Protein AF-A0A1H8YND4-F1 (afdb_monomer_lite)

Organism: NCBI:txid394193

Secondary structure (DSSP, 8-state):
-EEEETTEEE--SPP-S--TT-EEEEEEEE-HHHHHHHH-SPP---SSSPPTT-EEEEETTEEEEEEE---SS--S--TTPEEEEEEES-GGGHHHHHHHHHS-STTHHHHHTTT-TT--HHHHHHHHHHHHHHHHHHHHHHHTTS-TTSTTHHHHTTHHHHHHHHHHHHHHHHHHHHHHHS-HHHHHHHHTPPPPPTT-SSSHHHHHHHHHHHT--PPP-SS-TTS--S-HHHHHHHHHHHHHHTHHHHHHH-TTS-HHHHHHHHHHHHHHHHS----HHHHHTT--

pLDDT: mean 78.81, std 18.06, range [32.56, 97.62]

Sequence (288 aa):
MARIHADLTIDFDPCTVPAYGLTVHGHIHVPSSRLRALFGEPTRSLSGHAEAGMWVLDTPAGRVPLAPRRLRTPLGCATGVSCWLILAASDDVLPWIFKAVTGSTATFVNAARRHFSESTLETFTAAYVSYLFLRADAEQDWCLQQDWNDPRYKTWRRRPEQLHHAAREVLAVLHHYQWSQATETQRQAWTTMGRPVQGGSQSDLDHWLENSRWLYSPTKTTQYPHGGDPDLAGMLRGLADTSREHQPMLREINPHLDFDLRDEHEQTLQALAGTPIPGPDALATFSR

Radius of gyration: 20.42 Å; chains: 1; bounding box: 57×50×52 Å

Foldseek 3Di:
DDDLDLFWDFDLDDDPDDPPQWFFQFKDWAALVLCCVRHNFARADDPPDDDGGWGWIQGPVGIWIWAWPPDPDDPDHDPRITMITIIDNANLCQLVVCCSRVVFSLCSLVGRQPTDPDWALLRVLVSLLSVLQSVLVSLCVVLVVDDPPPPLNLLSNCSSVVSNVLSLLSLLLSLLQCQLVDDPVRLVCLQPDDQQDPPNAPDPSRNVSNNSSNPDDADADPVRNSGGDNLSLVSLLVVLVVLVVCVVVCCVPPVSYDVVVSVSSSSNSNSSSVDPIDHPVNVVVVPD

Structure (mmCIF, N/CA/C/O backbone):
data_AF-A0A1H8YND4-F1
#
_entry.id   AF-A0A1H8YND4-F1
#
loop_
_atom_site.group_PDB
_atom_site.id
_atom_site.type_symbol
_atom_site.label_atom_id
_atom_site.label_alt_id
_atom_site.label_comp_id
_atom_site.label_asym_id
_atom_site.label_entity_id
_atom_site.label_seq_id
_atom_site.pdbx_PDB_ins_code
_atom_site.Cartn_x
_atom_site.Cartn_y
_atom_site.Cartn_z
_atom_site.occupancy
_atom_site.B_iso_or_equiv
_atom_site.auth_seq_id
_atom_site.auth_comp_id
_atom_site.auth_asym_id
_atom_site.auth_atom_id
_atom_site.pdbx_PDB_model_num
ATOM 1 N N . MET A 1 1 ? 23.540 0.629 -9.326 1.00 48.00 1 MET A N 1
ATOM 2 C CA . MET A 1 1 ? 22.116 0.237 -9.227 1.00 48.00 1 MET A CA 1
ATOM 3 C C . MET A 1 1 ? 21.382 0.516 -10.539 1.00 48.00 1 MET A C 1
ATOM 5 O O . MET A 1 1 ? 21.613 1.576 -11.112 1.00 48.00 1 MET A O 1
ATOM 9 N N . ALA A 1 2 ? 20.515 -0.384 -11.019 1.00 41.09 2 ALA A N 1
ATOM 10 C CA . ALA A 1 2 ? 19.557 -0.081 -12.099 1.00 41.09 2 ALA A CA 1
ATOM 11 C C . ALA A 1 2 ? 18.145 0.078 -11.535 1.00 41.09 2 ALA A C 1
ATOM 13 O O . ALA A 1 2 ? 17.704 -0.721 -10.713 1.00 41.09 2 ALA A O 1
ATOM 14 N N . ARG A 1 3 ? 17.433 1.106 -11.996 1.00 51.09 3 ARG A N 1
ATOM 15 C CA . ARG A 1 3 ? 16.027 1.354 -11.669 1.00 51.09 3 ARG A CA 1
ATOM 16 C C . ARG A 1 3 ? 15.148 0.544 -12.624 1.00 51.09 3 ARG A C 1
ATOM 18 O O . ARG A 1 3 ? 15.305 0.659 -13.836 1.00 51.09 3 ARG A O 1
ATOM 25 N N . ILE A 1 4 ? 14.275 -0.297 -12.080 1.00 53.56 4 ILE A N 1
ATOM 26 C CA . ILE A 1 4 ? 13.475 -1.281 -12.841 1.00 53.56 4 ILE A CA 1
ATOM 27 C C . ILE A 1 4 ? 12.034 -0.808 -12.996 1.00 53.56 4 ILE A C 1
ATOM 29 O O . ILE A 1 4 ? 11.411 -1.035 -14.028 1.00 53.56 4 ILE A O 1
ATOM 33 N N . HIS A 1 5 ? 11.549 -0.073 -12.000 1.00 57.91 5 HIS A N 1
ATOM 34 C CA . HIS A 1 5 ? 10.319 0.704 -12.041 1.00 57.91 5 HIS A CA 1
ATOM 35 C C . HIS A 1 5 ? 10.577 2.098 -11.468 1.00 57.91 5 HIS A C 1
ATOM 37 O O . HIS A 1 5 ? 11.636 2.341 -10.891 1.00 57.91 5 HIS A O 1
ATOM 43 N N . ALA A 1 6 ? 9.606 3.011 -11.577 1.00 52.62 6 ALA A N 1
ATOM 44 C CA . ALA A 1 6 ? 9.659 4.302 -10.886 1.00 52.62 6 ALA A CA 1
ATOM 45 C C . ALA A 1 6 ? 9.983 4.144 -9.386 1.00 52.62 6 ALA A C 1
ATOM 47 O O . ALA A 1 6 ? 10.520 5.049 -8.770 1.00 52.62 6 ALA A O 1
ATOM 48 N N . ASP A 1 7 ? 9.760 2.979 -8.802 1.00 57.53 7 ASP A N 1
ATOM 49 C CA . ASP A 1 7 ? 9.727 2.778 -7.367 1.00 57.53 7 ASP A CA 1
ATOM 50 C C . ASP A 1 7 ? 10.632 1.616 -6.888 1.00 57.53 7 ASP A C 1
ATOM 52 O O . ASP A 1 7 ? 10.696 1.327 -5.698 1.00 57.53 7 ASP A O 1
ATOM 56 N N . LEU A 1 8 ? 11.407 0.988 -7.788 1.00 54.31 8 LEU A N 1
ATOM 57 C CA . LEU A 1 8 ? 12.298 -0.137 -7.464 1.00 54.31 8 LEU A CA 1
ATOM 58 C C . LEU A 1 8 ? 13.688 0.015 -8.078 1.00 54.31 8 LEU A C 1
ATOM 60 O O . LEU A 1 8 ? 13.828 0.225 -9.290 1.00 54.31 8 LEU A O 1
ATOM 64 N N . THR A 1 9 ? 14.719 -0.185 -7.259 1.00 51.62 9 THR A N 1
ATOM 65 C CA . THR A 1 9 ? 16.113 -0.274 -7.698 1.00 51.62 9 THR A CA 1
ATOM 66 C C . THR A 1 9 ? 16.686 -1.651 -7.377 1.00 51.62 9 THR A C 1
ATOM 68 O O . THR A 1 9 ? 16.379 -2.276 -6.366 1.00 51.62 9 THR A O 1
ATOM 71 N N . ILE A 1 10 ? 17.533 -2.153 -8.271 1.00 49.38 10 ILE A N 1
ATOM 72 C CA . ILE A 1 10 ? 18.393 -3.297 -7.986 1.00 49.38 10 ILE A CA 1
ATOM 73 C C . ILE A 1 10 ? 19.801 -2.792 -7.802 1.00 49.38 10 ILE A C 1
ATOM 75 O O . ILE A 1 10 ? 20.370 -2.156 -8.700 1.00 49.38 10 ILE A O 1
ATOM 79 N N . ASP A 1 11 ? 20.363 -3.097 -6.639 1.00 44.47 11 ASP A N 1
ATOM 80 C CA . ASP A 1 11 ? 21.797 -3.049 -6.468 1.00 44.47 11 ASP A CA 1
ATOM 81 C C . ASP A 1 11 ? 22.446 -4.268 -7.113 1.00 44.47 11 ASP A C 1
ATOM 83 O O . ASP A 1 11 ? 22.033 -5.409 -6.910 1.00 44.47 11 ASP A O 1
ATOM 87 N N . PHE A 1 12 ? 23.453 -3.999 -7.937 1.00 40.12 12 PHE A N 1
ATOM 88 C CA . PHE A 1 12 ? 24.280 -5.048 -8.526 1.00 40.12 12 PHE A CA 1
ATOM 89 C C . PHE A 1 12 ? 25.518 -5.310 -7.674 1.00 40.12 12 PHE A C 1
ATOM 91 O O . PHE A 1 12 ? 26.170 -6.336 -7.878 1.00 40.12 12 PHE A O 1
ATOM 98 N N . ASP A 1 13 ? 25.827 -4.417 -6.726 1.00 33.19 13 ASP A N 1
ATOM 99 C CA . ASP A 1 13 ? 26.940 -4.607 -5.816 1.00 33.19 13 ASP A CA 1
ATOM 100 C C . ASP A 1 13 ? 26.527 -5.507 -4.637 1.00 33.19 13 ASP A C 1
ATOM 102 O O . ASP A 1 13 ? 25.489 -5.302 -3.999 1.00 33.19 13 ASP A O 1
ATOM 106 N N . PRO A 1 14 ? 27.317 -6.553 -4.340 1.00 33.28 14 PRO A N 1
ATOM 107 C CA . PRO A 1 14 ? 27.029 -7.467 -3.250 1.00 33.28 14 PRO A CA 1
ATOM 108 C C . PRO A 1 14 ? 27.039 -6.742 -1.902 1.00 33.28 14 PRO A C 1
ATOM 110 O O . PRO A 1 14 ? 28.039 -6.150 -1.497 1.00 33.28 14 PRO A O 1
ATOM 113 N N . CYS A 1 15 ? 25.940 -6.855 -1.159 1.00 38.22 15 CYS A N 1
ATOM 114 C CA . CYS A 1 15 ? 25.897 -6.385 0.216 1.00 38.22 15 CYS A CA 1
ATOM 115 C C . CYS A 1 15 ? 26.806 -7.228 1.117 1.00 38.22 15 CYS A C 1
ATOM 117 O O . CYS A 1 15 ? 26.743 -8.456 1.122 1.00 38.22 15 CYS A O 1
ATOM 119 N N . THR A 1 16 ? 27.601 -6.543 1.932 1.00 32.91 16 THR A N 1
ATOM 120 C CA . THR A 1 16 ? 28.483 -7.112 2.954 1.00 32.91 16 THR A CA 1
ATOM 121 C C . THR A 1 16 ? 27.780 -7.424 4.279 1.00 32.91 16 THR A C 1
ATOM 123 O O . THR A 1 16 ? 28.431 -7.924 5.195 1.00 32.91 16 THR A O 1
ATOM 126 N N . VAL A 1 17 ? 26.475 -7.153 4.414 1.00 36.69 17 VAL A N 1
ATOM 127 C CA . VAL A 1 17 ? 25.725 -7.430 5.648 1.00 36.69 17 VAL A CA 1
ATOM 128 C C . VAL A 1 17 ? 25.193 -8.867 5.602 1.00 36.69 17 VAL A C 1
ATOM 130 O O . VAL A 1 17 ? 24.361 -9.186 4.749 1.00 36.69 17 VAL A O 1
ATOM 133 N N . PRO A 1 18 ? 25.670 -9.762 6.482 1.00 39.69 18 PRO A N 1
ATOM 134 C CA . PRO A 1 18 ? 25.241 -11.152 6.486 1.00 39.69 18 PRO A CA 1
ATOM 135 C C . PRO A 1 18 ? 23.763 -11.294 6.884 1.00 39.69 18 PRO A C 1
ATOM 137 O O . PRO A 1 18 ? 23.257 -10.558 7.725 1.00 39.69 18 PRO A O 1
ATOM 140 N N . ALA A 1 19 ? 23.103 -12.299 6.300 1.00 48.75 19 ALA A N 1
ATOM 141 C CA . ALA A 1 19 ? 21.689 -12.666 6.447 1.00 48.75 19 ALA A CA 1
ATOM 142 C C . ALA A 1 19 ? 21.295 -13.224 7.839 1.00 48.75 19 ALA A C 1
ATOM 144 O O . ALA A 1 19 ? 20.525 -14.179 7.937 1.00 48.75 19 ALA A O 1
ATOM 145 N N . TYR A 1 20 ? 21.833 -12.673 8.926 1.00 40.06 20 TYR A N 1
ATOM 146 C CA . TYR A 1 20 ? 21.402 -13.022 10.280 1.00 40.06 20 TYR A CA 1
ATOM 147 C C . TYR A 1 20 ? 20.143 -12.218 10.633 1.00 40.06 20 TYR A C 1
ATOM 149 O O . TYR A 1 20 ? 20.157 -10.994 10.572 1.00 40.06 20 TYR A O 1
ATOM 157 N N . GLY A 1 21 ? 19.056 -12.909 10.995 1.00 51.78 21 GLY A N 1
ATOM 158 C CA . GLY A 1 21 ? 17.798 -12.285 11.434 1.00 51.78 21 GLY A CA 1
ATOM 159 C C . GLY A 1 21 ? 16.703 -12.136 10.371 1.00 51.78 21 GLY A C 1
ATOM 160 O O . GLY A 1 21 ? 15.648 -11.604 10.691 1.00 51.78 21 GLY A O 1
ATOM 161 N N . LEU A 1 22 ? 16.908 -12.618 9.138 1.00 63.00 22 LEU A N 1
ATOM 162 C CA . LEU A 1 22 ? 15.855 -12.619 8.114 1.00 63.00 22 LEU A CA 1
ATOM 163 C C . LEU A 1 22 ? 14.895 -13.796 8.310 1.00 63.00 22 LEU A C 1
ATOM 165 O O . LEU A 1 22 ? 15.331 -14.944 8.443 1.00 63.00 22 LEU A O 1
ATOM 169 N N . THR A 1 23 ? 13.594 -13.529 8.263 1.00 71.31 23 THR A N 1
ATOM 170 C CA . THR A 1 23 ? 12.542 -14.552 8.278 1.00 71.31 23 THR A CA 1
ATOM 171 C C . THR A 1 23 ? 11.895 -14.660 6.899 1.00 71.31 23 THR A C 1
ATOM 173 O O . THR A 1 23 ? 12.016 -13.779 6.046 1.00 71.31 23 THR A O 1
ATOM 176 N N . VAL A 1 24 ? 11.250 -15.797 6.629 1.00 74.06 24 VAL A N 1
ATOM 177 C CA . VAL A 1 24 ? 10.409 -15.926 5.434 1.00 74.06 24 VAL A CA 1
ATOM 178 C C . VAL A 1 24 ? 9.132 -15.145 5.712 1.00 74.06 24 VAL A C 1
ATOM 180 O O . VAL A 1 24 ? 8.435 -15.493 6.655 1.00 74.06 24 VAL A O 1
ATOM 183 N N . HIS A 1 25 ? 8.807 -14.158 4.882 1.00 75.94 25 HIS A N 1
ATOM 184 C CA . HIS A 1 25 ? 7.591 -13.343 5.020 1.00 75.94 25 HIS A CA 1
ATOM 185 C C . HIS A 1 25 ? 6.522 -13.702 3.979 1.00 75.94 25 HIS A C 1
ATOM 187 O O . HIS A 1 25 ? 5.322 -13.540 4.187 1.00 75.94 25 HIS A O 1
ATOM 193 N N . GLY A 1 26 ? 6.935 -14.271 2.846 1.00 78.50 26 GLY A N 1
ATOM 194 C CA . GLY A 1 26 ? 6.011 -14.662 1.792 1.00 78.50 26 GLY A CA 1
ATOM 195 C C . GLY A 1 26 ? 6.664 -15.512 0.721 1.00 78.50 26 GLY A C 1
ATOM 196 O O . GLY A 1 26 ? 7.823 -15.921 0.825 1.00 78.50 26 GLY A O 1
ATOM 197 N N . HIS A 1 27 ? 5.897 -15.799 -0.324 1.00 83.12 27 HIS A N 1
ATOM 198 C CA . HIS A 1 27 ? 6.406 -16.514 -1.481 1.00 83.12 27 HIS A CA 1
ATOM 199 C C . HIS A 1 27 ? 5.723 -16.062 -2.764 1.00 83.12 27 HIS A C 1
ATOM 201 O O . HIS A 1 27 ? 4.580 -15.628 -2.752 1.00 83.12 27 HIS A O 1
ATOM 207 N N . ILE A 1 28 ? 6.406 -16.222 -3.888 1.00 82.44 28 ILE A N 1
ATOM 208 C CA . ILE A 1 28 ? 5.865 -15.965 -5.223 1.00 82.44 28 ILE A CA 1
ATOM 209 C C . ILE A 1 28 ? 6.071 -17.198 -6.093 1.00 82.44 28 ILE A C 1
ATOM 211 O O . ILE A 1 28 ? 7.096 -17.880 -6.021 1.00 82.44 28 ILE A O 1
ATOM 215 N N . HIS A 1 29 ? 5.079 -17.489 -6.924 1.00 83.44 29 HIS A N 1
ATOM 216 C CA . HIS A 1 29 ? 5.150 -18.553 -7.914 1.00 83.44 29 HIS A CA 1
ATOM 217 C C . HIS A 1 29 ? 5.403 -17.928 -9.277 1.00 83.44 29 HIS A C 1
ATOM 219 O O . HIS A 1 29 ? 4.506 -17.340 -9.877 1.00 83.44 29 HIS A O 1
ATOM 225 N N . VAL A 1 30 ? 6.643 -18.025 -9.752 1.00 79.50 30 VAL A N 1
ATOM 226 C CA . VAL A 1 30 ? 7.047 -17.406 -11.014 1.00 79.50 30 VAL A CA 1
ATOM 227 C C . VAL A 1 30 ? 8.207 -18.175 -11.667 1.00 79.50 30 VAL A C 1
ATOM 229 O O . VAL A 1 30 ? 9.104 -18.661 -10.967 1.00 79.50 30 VAL A O 1
ATOM 232 N N . PRO A 1 31 ? 8.225 -18.328 -13.005 1.00 80.88 31 PRO A N 1
ATOM 233 C CA . PRO A 1 31 ? 9.372 -18.903 -13.700 1.00 80.88 31 PRO A CA 1
ATOM 234 C C . PRO A 1 31 ? 10.638 -18.070 -13.481 1.00 80.88 31 PRO A C 1
ATOM 236 O O . PRO A 1 31 ? 10.599 -16.840 -13.541 1.00 80.88 31 PRO A O 1
ATOM 239 N N . SER A 1 32 ? 11.785 -18.732 -13.319 1.00 77.75 32 SER A N 1
ATOM 240 C CA . SER A 1 32 ? 13.085 -18.059 -13.173 1.00 77.75 32 SER A CA 1
ATOM 241 C C . SER A 1 32 ? 13.394 -17.118 -14.342 1.00 77.75 32 SER A C 1
ATOM 243 O O . SER A 1 32 ? 14.038 -16.094 -14.152 1.00 77.75 32 SER A O 1
ATOM 245 N N . SER A 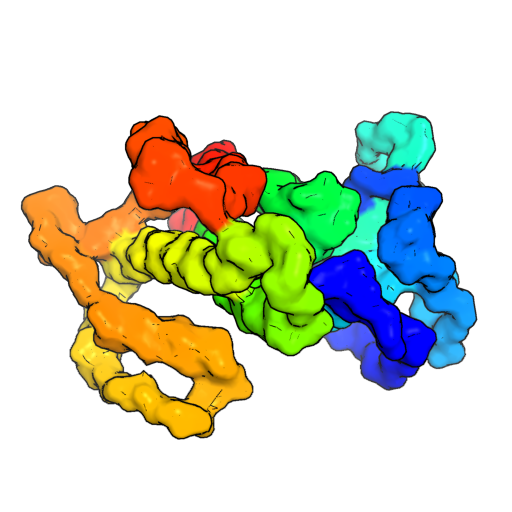1 33 ? 12.927 -17.446 -15.553 1.00 80.94 33 SER A N 1
ATOM 246 C CA . SER A 1 33 ? 13.091 -16.611 -16.749 1.00 80.94 33 SER A CA 1
ATOM 247 C C . SER A 1 33 ? 12.387 -15.259 -16.629 1.00 80.94 33 SER A C 1
ATOM 249 O O . SER A 1 33 ? 12.938 -14.258 -17.073 1.00 80.94 33 SER A O 1
ATOM 251 N N . ARG A 1 34 ? 11.210 -15.204 -15.991 1.00 83.00 34 ARG A N 1
ATOM 252 C CA . ARG A 1 34 ? 10.492 -13.945 -15.749 1.00 83.00 34 ARG A CA 1
ATOM 253 C C . ARG A 1 34 ? 11.212 -13.090 -14.713 1.00 83.00 34 ARG A C 1
ATOM 255 O O . ARG A 1 34 ? 11.354 -11.896 -14.935 1.00 83.00 34 ARG A O 1
ATOM 262 N N . LEU A 1 35 ? 11.731 -13.692 -13.641 1.00 79.75 35 LEU A N 1
ATOM 263 C CA . LEU A 1 35 ? 12.561 -12.956 -12.683 1.00 79.75 35 LEU A CA 1
ATOM 264 C C . LEU A 1 35 ? 13.838 -12.422 -13.332 1.00 79.75 35 LEU A C 1
ATOM 266 O O . LEU A 1 35 ? 14.170 -11.269 -13.117 1.00 79.75 35 LEU A O 1
ATOM 270 N N . ARG A 1 36 ? 14.500 -13.195 -14.202 1.00 81.25 36 ARG A N 1
ATOM 271 C CA . ARG A 1 36 ? 15.656 -12.694 -14.967 1.00 81.25 36 ARG A CA 1
ATOM 272 C C . ARG A 1 36 ? 15.299 -11.563 -15.926 1.00 81.25 36 ARG A C 1
ATOM 274 O O . ARG A 1 36 ? 16.081 -10.636 -16.077 1.00 81.25 36 ARG A O 1
ATOM 281 N N . ALA A 1 37 ? 14.137 -11.634 -16.573 1.00 81.25 37 ALA A N 1
ATOM 282 C CA . ALA A 1 37 ? 13.673 -10.572 -17.460 1.00 81.25 37 ALA A CA 1
ATOM 283 C C . ALA A 1 37 ? 13.384 -9.268 -16.700 1.00 81.25 37 ALA A C 1
ATOM 285 O O . ALA A 1 37 ? 13.643 -8.194 -17.228 1.00 81.25 37 ALA A O 1
ATOM 286 N N . LEU A 1 38 ? 12.868 -9.368 -15.471 1.00 80.25 38 LEU A N 1
ATOM 287 C CA . LEU A 1 38 ? 12.570 -8.213 -14.624 1.00 80.25 38 LEU A CA 1
ATOM 288 C C . LEU A 1 38 ? 13.822 -7.662 -13.938 1.00 80.25 38 LEU A C 1
ATOM 290 O O . LEU A 1 38 ? 14.036 -6.460 -13.935 1.00 80.25 38 LEU A O 1
ATOM 294 N N . PHE A 1 39 ? 14.637 -8.542 -13.358 1.00 78.81 39 PHE A N 1
ATOM 295 C CA . PHE A 1 39 ? 15.682 -8.206 -12.389 1.00 78.81 39 PHE A CA 1
ATOM 296 C C . PHE A 1 39 ? 17.109 -8.404 -12.907 1.00 78.81 39 PHE A C 1
ATOM 298 O O . PHE A 1 39 ? 18.073 -8.115 -12.203 1.00 78.81 39 PHE A O 1
ATOM 305 N N . GLY A 1 40 ? 17.269 -8.902 -14.132 1.00 76.50 40 GLY A N 1
ATOM 306 C CA . GLY A 1 40 ? 18.565 -9.318 -14.655 1.00 76.50 40 GLY A CA 1
ATOM 307 C C . GLY A 1 40 ? 19.058 -10.636 -14.049 1.00 76.50 40 GLY A C 1
ATOM 308 O O . GLY A 1 40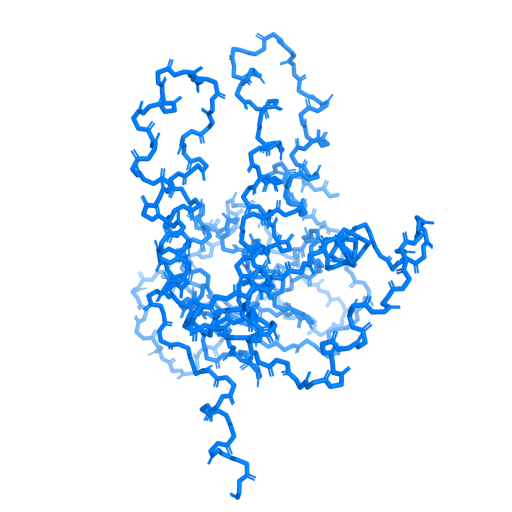 ? 18.337 -11.370 -13.364 1.00 76.50 40 GLY A O 1
ATOM 309 N N . GLU A 1 41 ? 20.311 -10.976 -14.343 1.00 73.31 41 GLU A N 1
ATOM 310 C CA . GLU A 1 41 ? 20.928 -12.200 -13.828 1.00 73.31 41 GLU A CA 1
ATOM 311 C C . GLU A 1 41 ? 21.086 -12.138 -12.295 1.00 73.31 41 GLU A C 1
ATOM 313 O O . GLU A 1 41 ? 21.501 -11.105 -11.769 1.00 73.31 41 GLU A O 1
ATOM 318 N N . PRO A 1 42 ? 20.783 -13.231 -11.565 1.00 68.50 42 PRO A N 1
ATOM 319 C CA . PRO A 1 42 ? 20.979 -13.277 -10.120 1.00 68.50 42 PRO A CA 1
ATOM 320 C C . PRO A 1 42 ? 22.466 -13.174 -9.774 1.00 68.50 42 PRO A C 1
ATOM 322 O O . PRO A 1 42 ? 23.331 -13.576 -10.563 1.00 68.50 42 PRO A O 1
ATOM 325 N N . THR A 1 43 ? 22.772 -12.699 -8.566 1.00 61.22 43 THR A N 1
ATOM 326 C CA . THR A 1 43 ? 24.152 -12.510 -8.111 1.00 61.22 43 THR A CA 1
ATOM 327 C C . THR A 1 43 ? 24.917 -13.836 -8.186 1.00 61.22 43 THR A C 1
ATOM 329 O O . THR A 1 43 ? 24.570 -14.834 -7.542 1.00 61.22 43 THR A O 1
ATOM 332 N N . ARG A 1 44 ? 25.966 -13.873 -9.015 1.00 50.88 44 ARG A N 1
ATOM 333 C CA . ARG A 1 44 ? 26.833 -15.044 -9.172 1.00 50.88 44 ARG A CA 1
ATOM 334 C C . ARG A 1 44 ? 27.858 -15.037 -8.043 1.00 50.88 44 ARG A C 1
ATOM 336 O O . ARG A 1 44 ? 28.874 -14.373 -8.161 1.00 50.88 44 ARG A O 1
ATOM 343 N N . SER A 1 45 ? 27.597 -15.821 -6.996 1.00 40.06 45 SER A N 1
ATOM 344 C CA . SER A 1 45 ? 28.541 -16.133 -5.911 1.00 40.06 45 SER A CA 1
ATOM 345 C C . SER A 1 45 ? 28.928 -14.947 -5.013 1.00 40.06 45 SER A C 1
ATOM 347 O O . SER A 1 45 ? 29.768 -14.127 -5.367 1.00 40.06 45 SER A O 1
ATOM 349 N N . LEU A 1 46 ? 28.420 -14.942 -3.779 1.00 41.25 46 LEU A N 1
ATOM 350 C CA . LEU A 1 46 ? 29.048 -14.213 -2.676 1.00 41.25 46 LEU A CA 1
ATOM 351 C C . LEU A 1 46 ? 30.090 -15.119 -2.013 1.00 41.25 46 LEU A C 1
ATOM 353 O O . LEU A 1 46 ? 29.790 -16.239 -1.595 1.00 41.25 46 LEU A O 1
ATOM 357 N N . SER A 1 47 ? 31.312 -14.617 -1.864 1.00 38.41 47 SER A N 1
ATOM 358 C CA . SER A 1 47 ? 32.228 -15.112 -0.840 1.00 38.41 47 SER A CA 1
ATOM 359 C C . SER A 1 47 ? 31.557 -14.940 0.527 1.00 38.41 47 SER A C 1
ATOM 361 O O . SER A 1 47 ? 31.338 -13.815 0.962 1.00 38.41 47 SER A O 1
ATOM 363 N N . GLY A 1 48 ? 31.205 -16.054 1.173 1.00 41.84 48 GLY A N 1
ATOM 364 C CA . GLY A 1 48 ? 30.449 -16.061 2.429 1.00 41.84 48 GLY A CA 1
ATOM 365 C C . GLY A 1 48 ? 28.986 -16.467 2.236 1.00 41.84 48 GLY A C 1
ATOM 366 O O . GLY A 1 48 ? 28.093 -15.633 2.206 1.00 41.84 48 GLY A O 1
ATOM 367 N N . HIS A 1 49 ? 28.762 -17.777 2.122 1.00 41.19 49 HIS A N 1
ATOM 368 C CA . HIS A 1 49 ? 27.506 -18.505 2.388 1.00 41.19 49 HIS A CA 1
ATOM 369 C C . HIS A 1 49 ? 26.214 -18.114 1.644 1.00 41.19 49 HIS A C 1
ATOM 371 O O . HIS A 1 49 ? 25.207 -18.787 1.856 1.00 41.19 49 HIS A O 1
ATOM 377 N N . ALA A 1 50 ? 26.191 -17.125 0.748 1.00 43.28 50 ALA A N 1
ATOM 378 C CA . ALA A 1 50 ? 24.989 -16.891 -0.049 1.00 43.28 50 ALA A CA 1
ATOM 379 C C . ALA A 1 50 ? 24.855 -17.964 -1.136 1.00 43.28 50 ALA A C 1
ATOM 381 O O . ALA A 1 50 ? 25.763 -18.190 -1.941 1.00 43.28 50 ALA A O 1
ATOM 382 N N . GLU A 1 51 ? 23.713 -18.644 -1.150 1.00 47.56 51 GLU A N 1
ATOM 383 C CA . GLU A 1 51 ? 23.407 -19.644 -2.161 1.00 47.56 51 GLU A CA 1
ATOM 384 C C . GLU A 1 51 ? 23.397 -19.017 -3.566 1.00 47.56 51 GLU A C 1
ATOM 386 O O . GLU A 1 51 ? 22.795 -17.969 -3.798 1.00 47.56 51 GLU A O 1
ATOM 391 N N . ALA A 1 52 ? 24.059 -19.663 -4.528 1.00 53.50 52 ALA A N 1
ATOM 392 C CA . ALA A 1 52 ? 24.011 -19.238 -5.922 1.00 53.50 52 ALA A CA 1
ATOM 393 C C . ALA A 1 52 ? 22.555 -19.222 -6.436 1.00 53.50 52 ALA A C 1
ATOM 395 O O . ALA A 1 52 ? 21.819 -20.189 -6.237 1.00 53.50 52 ALA A O 1
ATOM 396 N N . GLY A 1 53 ? 22.160 -18.151 -7.136 1.00 62.72 53 GLY A N 1
ATOM 397 C CA . GLY A 1 53 ? 20.832 -18.038 -7.756 1.00 62.72 53 GLY A CA 1
ATOM 398 C C . GLY A 1 53 ? 19.774 -17.281 -6.946 1.00 62.72 53 GLY A C 1
ATOM 399 O O . GLY A 1 53 ? 18.589 -17.518 -7.167 1.00 62.72 53 GLY A O 1
ATOM 400 N N . MET A 1 54 ? 20.181 -16.392 -6.036 1.00 73.81 54 MET A N 1
ATOM 401 C CA . MET A 1 54 ? 19.291 -15.463 -5.324 1.00 73.81 54 MET A CA 1
ATOM 402 C C . MET A 1 54 ? 19.352 -14.053 -5.930 1.00 73.81 54 MET A C 1
ATOM 404 O O . MET A 1 54 ? 20.377 -13.664 -6.495 1.00 73.81 54 MET A O 1
ATOM 408 N N . TRP A 1 55 ? 18.274 -13.282 -5.774 1.00 78.38 55 TRP A N 1
ATOM 409 C CA . TRP A 1 55 ? 18.279 -11.830 -6.005 1.00 78.38 55 TRP A CA 1
ATOM 410 C C . TRP A 1 55 ? 18.226 -11.097 -4.673 1.00 78.38 55 TRP A C 1
ATOM 412 O O . TRP A 1 55 ? 17.573 -11.564 -3.744 1.00 78.38 55 TRP A O 1
ATOM 422 N N . VAL A 1 56 ? 18.878 -9.942 -4.596 1.00 81.25 56 VAL A N 1
ATOM 423 C CA . VAL A 1 56 ? 18.704 -8.989 -3.499 1.00 81.25 56 VAL A CA 1
ATOM 424 C C . VAL A 1 56 ? 18.102 -7.730 -4.103 1.00 81.25 56 VAL A C 1
ATOM 426 O O . VAL A 1 56 ? 18.662 -7.162 -5.036 1.00 81.25 56 VAL A O 1
ATOM 429 N N . LEU A 1 57 ? 16.924 -7.355 -3.620 1.00 79.94 57 LEU A N 1
ATOM 430 C CA . LEU A 1 57 ? 16.154 -6.216 -4.101 1.00 79.94 57 LEU A CA 1
ATOM 431 C C . LEU A 1 57 ? 16.175 -5.114 -3.047 1.00 79.94 57 LEU A C 1
ATOM 433 O O . LEU A 1 57 ? 15.957 -5.398 -1.868 1.00 79.94 57 LEU A O 1
ATOM 437 N N . ASP A 1 58 ? 16.397 -3.874 -3.472 1.00 79.69 58 ASP A N 1
ATOM 438 C CA . ASP A 1 58 ? 16.265 -2.705 -2.611 1.00 79.69 58 ASP A CA 1
ATOM 439 C C . ASP A 1 58 ? 14.919 -2.038 -2.879 1.00 79.69 58 ASP A C 1
ATOM 441 O O . ASP A 1 58 ? 14.634 -1.555 -3.976 1.00 79.69 58 ASP A O 1
ATOM 445 N N . THR A 1 59 ? 14.059 -2.060 -1.864 1.00 81.50 59 THR A N 1
ATOM 446 C CA . THR A 1 59 ? 12.761 -1.386 -1.890 1.00 81.50 59 THR A CA 1
ATOM 447 C C . THR A 1 59 ? 12.799 -0.193 -0.938 1.00 81.50 59 THR A C 1
ATOM 449 O O . THR A 1 59 ? 13.586 -0.207 0.014 1.00 81.50 59 THR A O 1
ATOM 452 N N . PRO A 1 60 ? 11.931 0.816 -1.112 1.00 83.44 60 PRO A N 1
ATOM 453 C CA . PRO A 1 60 ? 11.783 1.888 -0.127 1.00 83.44 60 PRO A CA 1
ATOM 454 C C . PRO A 1 60 ? 11.444 1.393 1.289 1.00 83.44 60 PRO A C 1
ATOM 456 O O . PRO A 1 60 ? 11.796 2.044 2.263 1.00 83.44 60 PRO A O 1
ATOM 459 N N . ALA A 1 61 ? 10.810 0.221 1.412 1.00 81.94 61 ALA A N 1
ATOM 460 C CA . ALA A 1 61 ? 10.504 -0.422 2.692 1.00 81.94 61 ALA A CA 1
ATOM 461 C C . ALA A 1 61 ? 11.664 -1.273 3.255 1.00 81.94 61 ALA A C 1
ATOM 463 O O . ALA A 1 61 ? 11.532 -1.890 4.310 1.00 81.94 61 ALA A O 1
ATOM 464 N N . GLY A 1 62 ? 12.797 -1.340 2.554 1.00 80.62 62 GLY A N 1
ATOM 465 C CA . GLY A 1 62 ? 13.978 -2.091 2.963 1.00 80.62 62 GLY A CA 1
ATOM 466 C C . GLY A 1 62 ? 14.422 -3.151 1.957 1.00 80.62 62 GLY A C 1
ATOM 467 O O . GLY A 1 62 ? 13.859 -3.330 0.872 1.00 80.62 62 GLY A O 1
ATOM 468 N N . ARG A 1 63 ? 15.491 -3.853 2.332 1.00 80.06 63 ARG A N 1
ATOM 469 C CA . ARG A 1 63 ? 16.188 -4.829 1.490 1.00 80.06 63 ARG A CA 1
ATOM 470 C C . ARG A 1 63 ? 15.568 -6.221 1.598 1.00 80.06 63 ARG A C 1
ATOM 472 O O . ARG A 1 63 ? 15.275 -6.693 2.695 1.00 80.06 63 ARG A O 1
ATOM 479 N N . VAL A 1 64 ? 15.442 -6.901 0.460 1.00 81.38 64 VAL A N 1
ATOM 480 C CA . VAL A 1 64 ? 14.739 -8.184 0.335 1.00 81.38 64 VAL A CA 1
ATOM 481 C C . VAL A 1 64 ? 15.543 -9.201 -0.468 1.00 81.38 64 VAL A C 1
ATOM 483 O O . VAL A 1 64 ? 15.709 -9.039 -1.680 1.00 81.38 64 VAL A O 1
ATOM 486 N N . PRO A 1 65 ? 15.992 -10.302 0.153 1.00 82.25 65 PRO A N 1
ATOM 487 C CA . PRO A 1 65 ? 16.449 -11.459 -0.605 1.00 82.25 65 PRO A CA 1
ATOM 488 C C . PRO A 1 65 ? 15.294 -12.313 -1.151 1.00 82.25 65 PRO A C 1
ATOM 490 O O . PRO A 1 65 ? 14.410 -12.754 -0.415 1.00 82.25 65 PRO A O 1
ATOM 493 N N . LEU A 1 66 ? 15.340 -12.611 -2.451 1.00 82.31 66 LEU A N 1
ATOM 494 C CA . LEU A 1 66 ? 14.502 -13.612 -3.109 1.00 82.31 66 LEU A CA 1
ATOM 495 C C . LEU A 1 66 ? 15.294 -14.903 -3.300 1.00 82.31 66 LEU A C 1
ATOM 497 O O . LEU A 1 66 ? 16.215 -14.967 -4.120 1.00 82.31 66 LEU A O 1
ATOM 501 N N . ALA A 1 67 ? 14.904 -15.941 -2.565 1.00 79.00 67 ALA A N 1
ATOM 502 C CA . ALA A 1 67 ? 15.589 -17.228 -2.560 1.00 79.00 67 ALA A CA 1
ATOM 503 C C . ALA A 1 67 ? 14.742 -18.321 -3.229 1.00 79.00 67 ALA A C 1
ATOM 505 O O . ALA A 1 67 ? 13.536 -18.400 -2.986 1.00 79.00 67 ALA A O 1
ATOM 506 N N . PRO A 1 68 ? 15.326 -19.207 -4.053 1.00 74.88 68 PRO A N 1
ATOM 507 C CA . PRO A 1 68 ? 14.579 -20.330 -4.601 1.00 74.88 68 PRO A CA 1
ATOM 508 C C . PRO A 1 68 ? 14.192 -21.287 -3.471 1.00 74.88 68 PRO A C 1
ATOM 510 O O . PRO A 1 68 ? 15.036 -21.732 -2.690 1.00 74.88 68 PRO A O 1
ATOM 513 N N . ARG A 1 69 ? 12.917 -21.675 -3.398 1.00 72.19 69 ARG A N 1
ATOM 514 C CA . ARG A 1 69 ? 12.487 -22.713 -2.461 1.00 72.19 69 ARG A CA 1
ATOM 515 C C . ARG A 1 69 ? 13.022 -24.061 -2.943 1.00 72.19 69 ARG A C 1
ATOM 517 O O . ARG A 1 69 ? 12.461 -24.669 -3.854 1.00 72.19 69 ARG A O 1
ATOM 524 N N . ARG A 1 70 ? 14.087 -24.567 -2.317 1.00 62.03 70 ARG A N 1
ATOM 525 C CA . ARG A 1 70 ? 14.580 -25.935 -2.547 1.00 62.03 70 ARG A CA 1
ATOM 526 C C . ARG A 1 70 ? 13.564 -26.935 -1.983 1.00 62.03 70 ARG A C 1
ATOM 528 O O . ARG A 1 70 ? 13.564 -27.235 -0.793 1.00 62.03 70 ARG A O 1
ATOM 535 N N . LEU A 1 71 ? 12.637 -27.416 -2.806 1.00 49.72 71 LEU A N 1
ATOM 536 C CA . LEU A 1 71 ? 11.626 -28.382 -2.373 1.00 49.72 71 LEU A CA 1
ATOM 537 C C . LEU A 1 71 ? 12.179 -29.816 -2.413 1.00 49.72 71 LEU A C 1
ATOM 539 O O . LEU A 1 71 ? 12.501 -30.326 -3.479 1.00 49.72 71 LEU A O 1
ATOM 543 N N . ARG A 1 72 ? 12.190 -30.502 -1.258 1.00 42.72 72 ARG A N 1
ATOM 544 C CA . ARG A 1 72 ? 12.105 -31.978 -1.187 1.00 42.72 72 ARG A CA 1
ATOM 545 C C . ARG A 1 72 ? 10.671 -32.492 -1.431 1.00 42.72 72 ARG A C 1
ATOM 547 O O . ARG A 1 72 ? 10.480 -33.694 -1.565 1.00 42.72 72 ARG A O 1
ATOM 554 N N . THR A 1 73 ? 9.675 -31.606 -1.522 1.00 35.69 73 THR A N 1
ATOM 555 C CA . THR A 1 73 ? 8.256 -31.969 -1.690 1.00 35.69 73 THR A CA 1
ATOM 556 C C . THR A 1 73 ? 7.530 -30.963 -2.589 1.00 35.69 73 THR A C 1
ATOM 558 O O . THR A 1 73 ? 7.508 -29.779 -2.266 1.00 35.69 73 THR A O 1
ATOM 561 N N . PRO A 1 74 ? 6.912 -31.375 -3.705 1.00 39.84 74 PRO A N 1
ATOM 562 C CA . PRO A 1 74 ? 6.252 -30.453 -4.620 1.00 39.84 74 PRO A CA 1
ATOM 563 C C . PRO A 1 74 ? 4.931 -29.958 -4.018 1.00 39.84 74 PRO A C 1
ATOM 565 O O . PRO A 1 74 ? 3.945 -30.687 -3.954 1.00 39.84 74 PRO A O 1
ATOM 568 N N . LEU A 1 75 ? 4.882 -28.693 -3.600 1.00 43.38 75 LEU A N 1
ATOM 569 C CA . LEU A 1 75 ? 3.611 -27.995 -3.417 1.00 43.38 75 LEU A CA 1
ATOM 570 C C . LEU A 1 75 ? 3.071 -27.641 -4.806 1.00 43.38 75 LEU A C 1
ATOM 572 O O . LEU A 1 75 ? 3.409 -26.589 -5.333 1.00 43.38 75 LEU A O 1
ATOM 576 N N . GLY A 1 76 ? 2.309 -28.561 -5.406 1.00 41.78 76 GLY A N 1
ATOM 577 C CA . GLY A 1 76 ? 1.314 -28.319 -6.464 1.00 41.78 76 GLY A CA 1
ATOM 578 C C . GLY A 1 76 ? 1.646 -27.293 -7.557 1.00 41.78 76 GLY A C 1
ATOM 579 O O . GLY A 1 76 ? 0.755 -26.551 -7.959 1.00 41.78 76 GLY A O 1
ATOM 580 N N . CYS A 1 77 ? 2.895 -27.201 -8.019 1.00 42.19 77 CYS A N 1
ATOM 581 C CA . CYS A 1 77 ? 3.290 -26.205 -9.013 1.00 42.19 77 CYS A CA 1
ATOM 582 C C . CYS A 1 77 ? 3.188 -26.792 -10.423 1.00 42.19 77 CYS A C 1
ATOM 584 O O . CYS A 1 77 ? 3.673 -27.898 -10.672 1.00 42.19 77 CYS A O 1
ATOM 586 N N . ALA A 1 78 ? 2.570 -26.049 -11.344 1.00 45.19 78 ALA A N 1
ATOM 587 C CA . ALA A 1 78 ? 2.566 -26.389 -12.761 1.00 45.19 78 ALA A CA 1
ATOM 588 C C . ALA A 1 78 ? 4.012 -26.481 -13.276 1.00 45.19 78 ALA A C 1
ATOM 590 O O . ALA A 1 78 ? 4.876 -25.685 -12.899 1.00 45.19 78 ALA A O 1
ATOM 591 N N . THR A 1 79 ? 4.281 -27.463 -14.133 1.00 48.81 79 THR A N 1
ATOM 592 C CA . THR A 1 79 ? 5.603 -27.704 -14.723 1.00 48.81 79 THR A CA 1
ATOM 593 C C . THR A 1 79 ? 6.145 -26.421 -15.367 1.00 48.81 79 THR A C 1
ATOM 595 O O . THR A 1 79 ? 5.591 -25.952 -16.356 1.00 48.81 79 THR A O 1
ATOM 598 N N . GLY A 1 80 ? 7.208 -25.843 -14.793 1.00 58.16 80 GLY A N 1
ATOM 599 C CA . GLY A 1 80 ? 7.869 -24.624 -15.290 1.00 58.16 80 GLY A CA 1
ATOM 600 C C . GLY A 1 80 ? 7.793 -23.396 -14.371 1.00 58.16 80 GLY A C 1
ATOM 601 O O . GLY A 1 80 ? 8.498 -22.418 -14.615 1.00 58.16 80 GLY A O 1
ATOM 602 N N . VAL A 1 81 ? 6.993 -23.437 -13.301 1.00 65.94 81 VAL A N 1
ATOM 603 C CA . VAL A 1 81 ? 6.915 -22.361 -12.300 1.00 65.94 81 VAL A CA 1
ATOM 604 C C . VAL A 1 81 ? 7.691 -22.765 -11.043 1.00 65.94 81 VAL A C 1
ATOM 606 O O . VAL A 1 81 ? 7.473 -23.840 -10.489 1.00 65.94 81 VAL A O 1
ATOM 609 N N . SER A 1 82 ? 8.603 -21.901 -10.588 1.00 72.44 82 SER A N 1
ATOM 610 C CA . SER A 1 82 ? 9.358 -22.099 -9.346 1.00 72.44 82 SER A CA 1
ATOM 611 C C . SER A 1 82 ? 8.719 -21.306 -8.209 1.00 72.44 82 SER A C 1
ATOM 613 O O . SER A 1 82 ? 8.191 -20.213 -8.415 1.00 72.44 82 SER A O 1
ATOM 615 N N . CYS A 1 83 ? 8.765 -21.857 -6.998 1.00 79.75 83 CYS A N 1
ATOM 616 C CA . CYS A 1 83 ? 8.410 -21.127 -5.786 1.00 79.75 83 CYS A CA 1
ATOM 617 C C . CYS A 1 83 ? 9.648 -20.378 -5.283 1.00 79.75 83 CYS A C 1
ATOM 619 O O . CYS A 1 83 ? 10.695 -20.994 -5.073 1.00 79.75 83 CYS A O 1
ATOM 621 N N . TRP A 1 84 ? 9.520 -19.073 -5.082 1.00 81.69 84 TRP A N 1
ATOM 622 C CA . TRP A 1 84 ? 10.565 -18.216 -4.531 1.00 81.69 84 TRP A CA 1
ATOM 623 C C . TRP A 1 84 ? 10.106 -17.668 -3.193 1.00 81.69 84 TRP A C 1
ATOM 625 O O . TRP A 1 84 ? 8.979 -17.194 -3.077 1.00 81.69 84 TRP A O 1
ATOM 635 N N . LEU A 1 85 ? 10.967 -17.767 -2.190 1.00 83.56 85 LEU A N 1
ATOM 636 C CA . LEU A 1 85 ? 10.749 -17.245 -0.853 1.00 83.56 85 LEU A CA 1
ATOM 637 C C . LEU A 1 85 ? 11.179 -15.782 -0.804 1.00 83.56 85 LEU A C 1
ATOM 639 O O . LEU A 1 85 ? 12.225 -15.427 -1.346 1.00 83.56 85 LEU A O 1
ATOM 643 N N . ILE A 1 86 ? 10.375 -14.970 -0.128 1.00 84.00 86 ILE A N 1
ATOM 644 C CA . ILE A 1 86 ? 10.676 -13.579 0.193 1.00 84.00 86 ILE A CA 1
ATOM 645 C C . ILE A 1 86 ? 11.242 -13.567 1.608 1.00 84.00 86 ILE A C 1
ATOM 647 O O . ILE A 1 86 ? 10.527 -13.907 2.555 1.00 84.00 86 ILE A O 1
ATOM 651 N N . LEU A 1 87 ? 12.521 -13.224 1.734 1.00 82.44 87 LEU A N 1
ATOM 652 C CA . LEU A 1 87 ? 13.208 -13.080 3.013 1.00 82.44 87 LEU A CA 1
ATOM 653 C C . LEU A 1 87 ? 13.331 -11.591 3.332 1.00 82.44 87 LEU A C 1
ATOM 655 O O . LEU A 1 87 ? 13.711 -10.816 2.460 1.00 82.44 87 LEU A O 1
ATOM 659 N N . ALA A 1 88 ? 13.005 -11.183 4.552 1.00 78.75 88 ALA A N 1
ATOM 660 C CA . ALA A 1 88 ? 13.075 -9.784 4.970 1.00 78.75 88 ALA A CA 1
ATOM 661 C C . ALA A 1 88 ? 13.138 -9.675 6.500 1.00 78.75 88 ALA A C 1
ATOM 663 O O . ALA A 1 88 ? 13.159 -10.692 7.193 1.00 78.75 88 ALA A O 1
ATOM 664 N N . ALA A 1 89 ? 13.242 -8.441 6.996 1.00 78.31 89 ALA A N 1
ATOM 665 C CA . ALA A 1 89 ? 13.121 -8.118 8.419 1.00 78.31 89 ALA A CA 1
ATOM 666 C C . ALA A 1 89 ? 11.732 -7.561 8.789 1.00 78.31 89 ALA A C 1
ATOM 668 O O . ALA A 1 89 ? 11.381 -7.537 9.964 1.00 78.31 89 ALA A O 1
ATOM 669 N N . SER A 1 90 ? 10.967 -7.091 7.797 1.00 79.75 90 SER A N 1
ATOM 670 C CA . SER A 1 90 ? 9.613 -6.550 7.946 1.00 79.75 90 SER A CA 1
ATOM 671 C C . SER A 1 90 ? 8.750 -6.986 6.765 1.00 79.75 90 SER A C 1
ATOM 673 O O . SER A 1 90 ? 9.245 -7.241 5.664 1.00 79.75 90 SER A O 1
ATOM 675 N N . ASP A 1 91 ? 7.445 -7.017 6.995 1.00 80.12 91 ASP A N 1
ATOM 676 C CA . ASP A 1 91 ? 6.408 -7.328 6.020 1.00 80.12 91 ASP A CA 1
ATOM 677 C C . ASP A 1 91 ? 6.038 -6.172 5.090 1.00 80.12 91 ASP A C 1
ATOM 679 O O . ASP A 1 91 ? 5.407 -6.395 4.052 1.00 80.12 91 ASP A O 1
ATOM 683 N N . ASP A 1 92 ? 6.478 -4.952 5.409 1.00 85.56 92 ASP A N 1
ATOM 684 C CA . ASP A 1 92 ? 6.248 -3.751 4.594 1.00 85.56 92 ASP A CA 1
ATOM 685 C C . ASP A 1 92 ? 6.773 -3.900 3.161 1.00 85.56 92 ASP A C 1
ATOM 687 O O . ASP A 1 92 ? 6.308 -3.231 2.241 1.00 85.56 92 ASP A O 1
ATOM 691 N N . VAL A 1 93 ? 7.721 -4.813 2.948 1.00 85.88 93 VAL A N 1
ATOM 692 C CA . VAL A 1 93 ? 8.303 -5.107 1.638 1.00 85.88 93 VAL A CA 1
ATOM 693 C C . VAL A 1 93 ? 7.403 -5.965 0.746 1.00 85.88 93 VAL A C 1
ATOM 695 O O . VAL A 1 93 ? 7.624 -6.042 -0.461 1.00 85.88 93 VAL A O 1
ATOM 698 N N . LEU A 1 94 ? 6.394 -6.651 1.294 1.00 88.25 94 LEU A N 1
ATOM 699 C CA . LEU A 1 94 ? 5.593 -7.605 0.525 1.00 88.25 94 LEU A CA 1
ATOM 700 C C . LEU A 1 94 ? 4.850 -6.934 -0.641 1.00 88.25 94 LEU A C 1
ATOM 702 O O . LEU A 1 94 ? 5.023 -7.400 -1.772 1.00 88.25 94 LEU A O 1
ATOM 706 N N . PRO A 1 95 ? 4.088 -5.836 -0.452 1.00 91.50 95 PRO A N 1
ATOM 707 C CA . PRO A 1 95 ? 3.398 -5.187 -1.567 1.00 91.50 95 PRO A CA 1
ATOM 708 C C . PRO A 1 95 ? 4.351 -4.788 -2.703 1.00 91.50 95 PRO A C 1
ATOM 710 O O . PRO A 1 95 ? 4.012 -4.966 -3.873 1.00 91.50 95 PRO A O 1
ATOM 713 N N . TRP A 1 96 ? 5.574 -4.357 -2.371 1.00 90.38 96 TRP A N 1
ATOM 714 C CA . TRP A 1 96 ? 6.624 -4.014 -3.332 1.00 90.38 96 TRP A CA 1
ATOM 715 C C . TRP A 1 96 ? 7.017 -5.189 -4.220 1.00 90.38 96 TRP A C 1
ATOM 717 O O . TRP A 1 96 ? 6.998 -5.081 -5.446 1.00 90.38 96 TRP A O 1
ATOM 727 N N . ILE A 1 97 ? 7.333 -6.335 -3.612 1.00 88.38 97 ILE A N 1
ATOM 728 C CA . ILE A 1 97 ? 7.749 -7.527 -4.357 1.00 88.38 97 ILE A CA 1
ATOM 729 C C . ILE A 1 97 ? 6.625 -8.035 -5.254 1.00 88.38 97 ILE A C 1
ATOM 731 O O . ILE A 1 97 ? 6.863 -8.385 -6.412 1.00 88.38 97 ILE A O 1
ATOM 735 N N . PHE A 1 98 ? 5.391 -8.063 -4.749 1.00 89.94 98 PHE A N 1
ATOM 736 C CA . PHE A 1 98 ? 4.257 -8.498 -5.557 1.00 89.94 98 PHE A CA 1
ATOM 737 C C . PHE A 1 98 ? 3.997 -7.538 -6.710 1.00 89.94 98 PHE A C 1
ATOM 739 O O . PHE A 1 98 ? 3.905 -8.006 -7.845 1.00 89.94 98 PHE A O 1
ATOM 746 N N . LYS A 1 99 ? 4.004 -6.221 -6.466 1.00 90.69 99 LYS A N 1
ATOM 747 C CA . LYS A 1 99 ? 3.886 -5.232 -7.539 1.00 90.69 99 LYS A CA 1
ATOM 748 C C . LYS A 1 99 ? 4.944 -5.450 -8.619 1.00 90.69 99 LYS A C 1
ATOM 750 O O . LYS A 1 99 ? 4.590 -5.527 -9.793 1.00 90.69 99 LYS A O 1
ATOM 755 N N . ALA A 1 100 ? 6.207 -5.614 -8.224 1.00 86.88 100 ALA A N 1
ATOM 756 C CA . ALA A 1 100 ? 7.331 -5.818 -9.136 1.00 86.88 100 ALA A CA 1
ATOM 757 C C . ALA A 1 100 ? 7.166 -7.064 -10.016 1.00 86.88 100 ALA A C 1
ATOM 759 O O . ALA A 1 100 ? 7.444 -7.054 -11.212 1.00 86.88 100 ALA A O 1
ATOM 760 N N . VAL A 1 101 ? 6.745 -8.174 -9.406 1.00 85.38 101 VAL A N 1
ATOM 761 C CA . VAL A 1 101 ? 6.770 -9.489 -10.051 1.00 85.38 101 VAL A CA 1
ATOM 762 C C . VAL A 1 101 ? 5.498 -9.752 -10.841 1.00 85.38 101 VAL A C 1
ATOM 764 O O . VAL A 1 101 ? 5.557 -10.263 -11.965 1.00 85.38 101 VAL A O 1
ATOM 767 N N . THR A 1 102 ? 4.340 -9.456 -10.254 1.00 85.69 102 THR A N 1
ATOM 768 C CA . THR A 1 102 ? 3.027 -9.788 -10.820 1.00 85.69 102 THR A CA 1
ATOM 769 C C . THR A 1 102 ? 2.418 -8.618 -11.587 1.00 85.69 102 THR A C 1
ATOM 771 O O . THR A 1 102 ? 1.550 -8.850 -12.426 1.00 85.69 102 THR A O 1
ATOM 774 N N . GLY A 1 103 ? 2.896 -7.392 -11.353 1.00 87.25 103 GLY A N 1
ATOM 775 C CA . GLY A 1 103 ? 2.292 -6.157 -11.850 1.00 87.25 103 GLY A CA 1
ATOM 776 C C . GLY A 1 103 ? 1.158 -5.634 -10.963 1.00 87.25 103 GLY A C 1
ATOM 777 O O . GLY A 1 103 ? 0.601 -4.582 -11.275 1.00 87.25 103 GLY A O 1
ATOM 778 N N . SER A 1 104 ? 0.823 -6.331 -9.869 1.00 90.06 104 SER A N 1
ATOM 779 C CA . SER A 1 104 ? -0.315 -6.007 -9.005 1.00 90.06 104 SER A CA 1
ATOM 780 C C . SER A 1 104 ? -0.032 -6.252 -7.521 1.00 90.06 104 SER A C 1
ATOM 782 O O . SER A 1 104 ? 0.572 -7.259 -7.146 1.00 90.06 104 SER A O 1
ATOM 784 N N . THR A 1 105 ? -0.552 -5.385 -6.652 1.00 91.81 105 THR A N 1
ATOM 785 C CA . THR A 1 105 ? -0.585 -5.631 -5.201 1.00 91.81 105 THR A CA 1
ATOM 786 C C . THR A 1 105 ? -1.714 -6.564 -4.751 1.00 91.81 105 THR A C 1
ATOM 788 O O . THR A 1 105 ? -1.644 -7.114 -3.658 1.00 91.81 105 THR A O 1
ATOM 791 N N . ALA A 1 106 ? -2.726 -6.853 -5.571 1.00 88.56 106 ALA A N 1
ATOM 792 C CA . ALA A 1 106 ? -3.924 -7.567 -5.109 1.00 88.56 106 ALA A CA 1
ATOM 793 C C . ALA A 1 106 ? -3.657 -8.982 -4.551 1.00 88.56 106 ALA A C 1
ATOM 795 O O . ALA A 1 106 ? -4.451 -9.528 -3.791 1.00 88.56 106 ALA A O 1
ATOM 796 N N . THR A 1 107 ? -2.530 -9.605 -4.900 1.00 83.81 107 THR A N 1
ATOM 797 C CA . THR A 1 107 ? -2.231 -10.989 -4.508 1.00 83.81 107 THR A CA 1
ATOM 798 C C . THR A 1 107 ? -1.314 -11.134 -3.292 1.00 83.81 107 THR A C 1
ATOM 800 O O . THR A 1 107 ? -1.149 -12.264 -2.827 1.00 83.81 107 THR A O 1
ATOM 803 N N . PHE A 1 108 ? -0.705 -10.052 -2.777 1.00 86.94 108 PHE A N 1
ATOM 804 C CA . PHE A 1 108 ? 0.355 -10.182 -1.758 1.00 86.94 108 PHE A CA 1
ATOM 805 C C . PHE A 1 108 ? -0.157 -10.827 -0.465 1.00 86.94 108 PHE A C 1
ATOM 807 O O . PHE A 1 108 ? 0.512 -11.681 0.118 1.00 86.94 108 PHE A O 1
ATOM 814 N N . VAL A 1 109 ? -1.388 -10.491 -0.077 1.00 84.00 109 VAL A N 1
ATOM 815 C CA . VAL A 1 109 ? -2.025 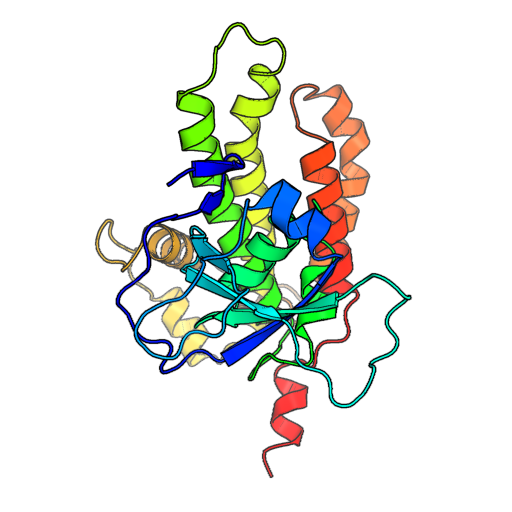-10.973 1.152 1.00 84.00 109 VAL A CA 1
ATOM 816 C C . VAL A 1 109 ? -2.152 -12.495 1.137 1.00 84.00 109 VAL A C 1
ATOM 818 O O . VAL A 1 109 ? -1.727 -13.169 2.070 1.00 84.00 109 VAL A O 1
ATOM 821 N N . ASN A 1 110 ? -2.666 -13.063 0.041 1.00 78.75 110 ASN A N 1
ATOM 822 C CA . ASN A 1 110 ? -2.929 -14.500 -0.081 1.00 78.75 110 ASN A CA 1
ATOM 823 C C . ASN A 1 110 ? -1.665 -15.360 0.013 1.00 78.75 110 ASN A C 1
ATOM 825 O O . ASN A 1 110 ? -1.701 -16.474 0.540 1.00 78.75 110 ASN A O 1
ATOM 829 N N . ALA A 1 111 ? -0.551 -14.846 -0.491 1.00 74.94 111 ALA A N 1
ATOM 830 C CA . ALA A 1 111 ? 0.702 -15.576 -0.566 1.00 74.94 111 ALA A CA 1
ATOM 831 C C . ALA A 1 111 ? 1.577 -15.427 0.697 1.00 74.94 111 ALA A C 1
ATOM 833 O O . ALA A 1 111 ? 2.438 -16.269 0.960 1.00 74.94 111 ALA A O 1
ATOM 834 N N . ALA A 1 112 ? 1.329 -14.414 1.527 1.00 71.31 112 ALA A N 1
ATOM 835 C CA . ALA A 1 112 ? 2.053 -14.192 2.780 1.00 71.31 112 ALA A CA 1
ATOM 836 C C . ALA A 1 112 ? 1.492 -14.979 3.988 1.00 71.31 112 ALA A C 1
ATOM 838 O O . ALA A 1 112 ? 2.218 -15.252 4.943 1.00 71.31 112 ALA A O 1
ATOM 839 N N . ARG A 1 113 ? 0.231 -15.445 3.926 1.00 65.19 113 ARG A N 1
ATOM 840 C CA . ARG A 1 113 ? -0.538 -16.034 5.056 1.00 65.19 113 ARG A CA 1
ATOM 841 C C . ARG A 1 113 ? 0.148 -17.131 5.882 1.00 65.19 113 ARG A C 1
ATOM 843 O O . ARG A 1 113 ? -0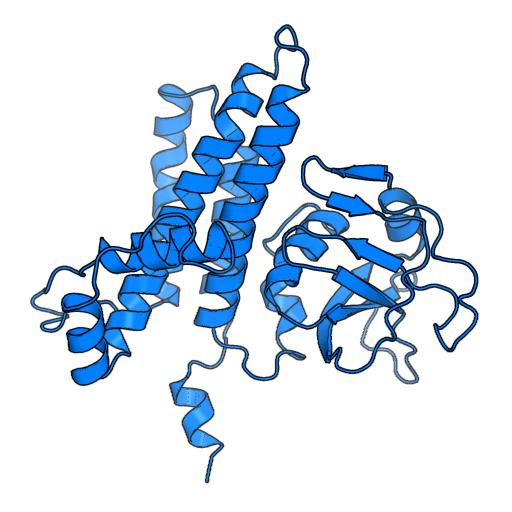.275 -17.390 7.000 1.00 65.19 113 ARG A O 1
ATOM 850 N N . ARG A 1 114 ? 1.119 -17.861 5.324 1.00 59.56 114 ARG A N 1
ATOM 851 C CA . ARG A 1 114 ? 1.754 -19.023 5.984 1.00 59.56 114 ARG A CA 1
ATOM 852 C C . ARG A 1 114 ? 3.043 -18.691 6.737 1.00 59.56 114 ARG A C 1
ATOM 854 O O . ARG A 1 114 ? 3.614 -19.592 7.343 1.00 59.56 114 ARG A O 1
ATOM 861 N N . HIS A 1 115 ? 3.538 -17.465 6.613 1.00 57.03 115 HIS A N 1
ATOM 862 C CA . HIS A 1 115 ? 4.940 -17.152 6.889 1.00 57.03 115 HIS A CA 1
ATOM 863 C C . HIS A 1 115 ? 5.140 -15.992 7.869 1.00 57.03 115 HIS A C 1
ATOM 865 O O . HIS A 1 115 ? 6.147 -15.950 8.563 1.00 57.03 115 HIS A O 1
ATOM 871 N N . PHE A 1 116 ? 4.148 -15.125 8.004 1.00 62.53 116 PHE A N 1
ATOM 872 C CA . PHE A 1 116 ? 4.114 -14.077 9.015 1.00 62.53 116 PHE A CA 1
ATOM 873 C C . PHE A 1 116 ? 3.981 -14.665 10.427 1.00 62.53 116 PHE A C 1
ATOM 875 O O . PHE A 1 116 ? 3.073 -15.457 10.692 1.00 62.53 116 PHE A O 1
ATOM 882 N N . SER A 1 117 ? 4.824 -14.215 11.349 1.00 52.03 117 SER A N 1
ATOM 883 C CA . SER A 1 117 ? 4.760 -14.577 12.768 1.00 52.03 117 SER A CA 1
ATOM 884 C C . SER A 1 117 ? 3.550 -13.976 13.504 1.00 52.03 117 SER A C 1
ATOM 886 O O . SER A 1 117 ? 3.165 -14.507 14.539 1.00 52.03 117 SER A O 1
ATOM 888 N N . GLU A 1 118 ? 2.913 -12.932 12.951 1.00 57.06 118 GLU A N 1
ATOM 889 C CA . GLU A 1 118 ? 1.767 -12.204 13.538 1.00 57.06 118 GLU A CA 1
ATOM 890 C C . GLU A 1 118 ? 0.768 -11.713 12.457 1.00 57.06 118 GLU A C 1
ATOM 892 O O . GLU A 1 118 ? 0.336 -10.562 12.451 1.00 57.06 118 GLU A O 1
ATOM 897 N N . SER A 1 119 ? 0.436 -12.557 11.467 1.00 65.25 119 SER A N 1
ATOM 898 C CA . SER A 1 119 ? -0.506 -12.210 10.379 1.00 65.25 119 SER A CA 1
ATOM 899 C C . SER A 1 119 ? -1.867 -11.770 10.923 1.00 65.25 119 SER A C 1
ATOM 901 O O . SER A 1 119 ? -2.699 -12.618 11.250 1.00 65.25 119 SER A O 1
ATOM 903 N N . THR A 1 120 ? -2.131 -10.466 10.933 1.00 81.38 120 THR A N 1
ATOM 904 C CA . THR A 1 120 ? -3.458 -9.899 11.174 1.00 81.38 120 THR A CA 1
ATOM 905 C C . THR A 1 120 ? -3.873 -9.071 9.963 1.00 81.38 120 THR A C 1
ATOM 907 O O . THR A 1 120 ? -3.045 -8.626 9.167 1.00 81.38 120 THR A O 1
ATOM 910 N N . LEU A 1 121 ? -5.178 -8.869 9.777 1.00 87.69 121 LEU A N 1
ATOM 911 C CA . LEU A 1 121 ? -5.656 -7.971 8.724 1.00 87.69 121 LEU A CA 1
ATOM 912 C C . LEU A 1 121 ? -5.105 -6.549 8.916 1.00 87.69 121 LEU A C 1
ATOM 914 O O . LEU A 1 121 ? -4.812 -5.865 7.937 1.00 87.69 121 LEU A O 1
ATOM 918 N N . GLU A 1 122 ? -4.900 -6.141 10.167 1.00 89.75 122 GLU A N 1
ATOM 919 C CA . GLU A 1 122 ? -4.273 -4.875 10.530 1.00 89.75 122 GLU A CA 1
ATOM 920 C C . GLU A 1 122 ? -2.846 -4.762 9.983 1.00 89.75 122 GLU A C 1
ATOM 922 O O . GLU A 1 122 ? -2.549 -3.780 9.307 1.00 89.75 122 GLU A O 1
ATOM 927 N N . THR A 1 123 ? -1.986 -5.769 10.187 1.00 87.44 123 THR A N 1
ATOM 928 C CA . THR A 1 123 ? -0.585 -5.709 9.733 1.00 87.44 123 THR A CA 1
ATOM 929 C C . THR A 1 123 ? -0.467 -5.672 8.212 1.00 87.44 123 THR A C 1
ATOM 931 O O . THR A 1 123 ? 0.309 -4.882 7.678 1.00 87.44 123 THR A O 1
ATOM 934 N N . PHE A 1 124 ? -1.287 -6.433 7.480 1.00 89.19 124 PHE A N 1
ATOM 935 C CA . PHE A 1 124 ? -1.313 -6.348 6.012 1.00 89.19 124 PHE A CA 1
ATOM 936 C C . PHE A 1 124 ? -1.841 -5.010 5.497 1.00 89.19 124 PHE A C 1
ATOM 938 O O . PHE A 1 124 ? -1.358 -4.496 4.487 1.00 89.19 124 PHE A O 1
ATOM 945 N N . THR A 1 125 ? -2.834 -4.448 6.182 1.00 93.31 125 THR A N 1
ATOM 946 C CA . THR A 1 125 ? -3.383 -3.144 5.816 1.00 93.31 125 THR A CA 1
ATOM 947 C C . THR A 1 125 ? -2.360 -2.040 6.103 1.00 93.31 125 THR A C 1
ATOM 949 O O . THR A 1 125 ? -2.179 -1.158 5.268 1.00 93.31 125 THR A O 1
ATOM 952 N N . ALA A 1 126 ? -1.623 -2.125 7.216 1.00 92.88 126 ALA A N 1
ATOM 953 C CA . ALA A 1 126 ? -0.530 -1.211 7.547 1.00 92.88 126 ALA A CA 1
ATOM 954 C C . ALA A 1 126 ? 0.603 -1.277 6.511 1.00 92.88 126 ALA A C 1
ATOM 956 O O . ALA A 1 126 ? 0.981 -0.241 5.969 1.00 92.88 126 ALA A O 1
ATOM 957 N N . ALA A 1 127 ? 1.048 -2.481 6.135 1.00 91.94 127 ALA A N 1
ATOM 958 C CA . ALA A 1 127 ? 2.044 -2.666 5.078 1.00 91.94 127 ALA A CA 1
ATOM 959 C C . ALA A 1 127 ? 1.590 -2.051 3.741 1.00 91.94 127 ALA A C 1
ATOM 961 O O . ALA A 1 127 ? 2.386 -1.450 3.016 1.00 91.94 127 ALA A O 1
ATOM 962 N N . TYR A 1 128 ? 0.297 -2.154 3.412 1.00 95.56 128 TYR A N 1
ATOM 963 C CA . TYR A 1 128 ? -0.250 -1.526 2.210 1.00 95.56 128 TYR A CA 1
ATOM 964 C C . TYR A 1 128 ? -0.285 0.007 2.297 1.00 95.56 128 TYR A C 1
ATOM 966 O O . TYR A 1 128 ? -0.000 0.675 1.304 1.00 95.56 128 TYR A O 1
ATOM 974 N N . VAL A 1 129 ? -0.569 0.579 3.471 1.00 96.81 129 VAL A N 1
ATOM 975 C CA . VAL A 1 129 ? -0.468 2.030 3.700 1.00 96.81 129 VAL A CA 1
ATOM 976 C C . VAL A 1 129 ? 0.968 2.518 3.517 1.00 96.81 129 VAL A C 1
ATOM 978 O O . VAL A 1 129 ? 1.184 3.462 2.755 1.00 96.81 129 VAL A O 1
ATOM 981 N N . SER A 1 130 ? 1.940 1.857 4.155 1.00 94.25 130 SER A N 1
ATOM 982 C CA . SER A 1 130 ? 3.369 2.163 4.009 1.00 94.25 130 SER A CA 1
ATOM 983 C C . SER A 1 130 ? 3.793 2.109 2.542 1.00 94.25 130 SER A C 1
ATOM 985 O O . SER A 1 130 ? 4.448 3.024 2.044 1.00 94.25 130 SER A O 1
ATOM 987 N N . TYR A 1 131 ? 3.353 1.075 1.820 1.00 95.00 131 TYR A N 1
ATOM 988 C CA . TYR A 1 131 ? 3.575 0.939 0.384 1.00 95.00 131 TYR A CA 1
ATOM 989 C C . TYR A 1 131 ? 3.007 2.116 -0.418 1.00 95.00 131 TYR A C 1
ATOM 991 O O . TYR A 1 131 ? 3.728 2.690 -1.228 1.00 95.00 131 TYR A O 1
ATOM 999 N N . LEU A 1 132 ? 1.742 2.498 -0.204 1.00 96.44 132 LEU A N 1
ATOM 1000 C CA . LEU A 1 132 ? 1.117 3.604 -0.938 1.00 96.44 132 LEU A CA 1
ATOM 1001 C C . LEU A 1 132 ? 1.834 4.934 -0.681 1.00 96.44 132 LEU A C 1
ATOM 1003 O O . LEU A 1 132 ? 2.053 5.691 -1.625 1.00 96.44 132 LEU A O 1
ATOM 1007 N N . PHE A 1 133 ? 2.218 5.200 0.570 1.00 95.31 133 PHE A N 1
ATOM 1008 C CA . PHE A 1 133 ? 2.947 6.411 0.944 1.00 95.31 133 PHE A CA 1
ATOM 1009 C C . PHE A 1 133 ? 4.327 6.463 0.280 1.00 95.31 133 PHE A C 1
ATOM 1011 O O . PHE A 1 133 ? 4.605 7.372 -0.496 1.00 95.31 133 PHE A O 1
ATOM 1018 N N . LEU A 1 134 ? 5.155 5.441 0.501 1.00 93.00 134 LEU A N 1
ATOM 1019 C CA . LEU A 1 134 ? 6.518 5.392 -0.032 1.00 93.00 134 LEU A CA 1
ATOM 1020 C C . LEU A 1 134 ? 6.543 5.320 -1.570 1.00 93.00 134 LEU A C 1
ATOM 1022 O O . LEU A 1 134 ? 7.458 5.838 -2.210 1.00 93.00 134 LEU A O 1
ATOM 1026 N N . ARG A 1 135 ? 5.530 4.705 -2.194 1.00 92.44 135 ARG A N 1
ATOM 1027 C CA . ARG A 1 135 ? 5.377 4.709 -3.654 1.00 92.44 135 ARG A CA 1
ATOM 1028 C C . ARG A 1 135 ? 4.999 6.085 -4.187 1.00 92.44 135 ARG A C 1
ATOM 1030 O O . ARG A 1 135 ? 5.445 6.432 -5.277 1.00 92.44 135 ARG A O 1
ATOM 1037 N N . ALA A 1 136 ? 4.206 6.866 -3.452 1.00 92.25 136 ALA A N 1
ATOM 1038 C CA . ALA A 1 136 ? 3.901 8.241 -3.837 1.00 92.25 136 ALA A CA 1
ATOM 1039 C C . ALA A 1 136 ? 5.180 9.085 -3.904 1.00 92.25 136 ALA A C 1
ATOM 1041 O O . ALA A 1 136 ? 5.400 9.755 -4.912 1.00 92.25 136 ALA A O 1
ATOM 1042 N N . ASP A 1 137 ? 6.047 8.969 -2.895 1.00 89.44 137 ASP A N 1
ATOM 1043 C CA . ASP A 1 137 ? 7.338 9.662 -2.851 1.00 89.44 137 ASP A CA 1
ATOM 1044 C C . ASP A 1 137 ? 8.247 9.224 -4.011 1.00 89.44 137 ASP A C 1
ATOM 1046 O O . ASP A 1 137 ? 8.789 10.051 -4.747 1.00 89.44 137 ASP A O 1
ATOM 1050 N N . ALA A 1 138 ? 8.340 7.915 -4.265 1.00 86.94 138 ALA A N 1
ATOM 1051 C CA . ALA A 1 138 ? 9.155 7.398 -5.362 1.00 86.94 138 ALA A CA 1
ATOM 1052 C C . ALA A 1 138 ? 8.649 7.829 -6.757 1.00 86.94 138 ALA A C 1
ATOM 1054 O O . ALA A 1 138 ? 9.446 8.138 -7.652 1.00 86.94 138 ALA A O 1
ATOM 1055 N N . GLU A 1 139 ? 7.327 7.874 -6.958 1.00 88.50 139 GLU A N 1
ATOM 1056 C CA . GLU A 1 139 ? 6.695 8.370 -8.189 1.00 88.50 139 GLU A CA 1
ATOM 1057 C C . GLU A 1 139 ? 6.850 9.892 -8.326 1.00 88.50 139 GLU A C 1
ATOM 1059 O O . GLU A 1 139 ? 7.013 10.385 -9.443 1.00 88.50 139 GLU A O 1
ATOM 1064 N N . GLN A 1 140 ? 6.852 10.641 -7.220 1.00 89.25 140 GLN A N 1
ATOM 1065 C CA . GLN A 1 140 ? 7.121 12.080 -7.213 1.00 89.25 140 GLN A CA 1
ATOM 1066 C C . GLN A 1 140 ? 8.541 12.355 -7.723 1.00 89.25 140 GLN A C 1
ATOM 1068 O O . GLN A 1 140 ? 8.714 13.119 -8.677 1.00 89.25 140 GLN A O 1
ATOM 1073 N N . ASP A 1 141 ? 9.539 11.665 -7.170 1.00 86.19 141 ASP A N 1
ATOM 1074 C CA . ASP A 1 141 ? 10.936 11.767 -7.603 1.00 86.19 141 ASP A CA 1
ATOM 1075 C C . ASP A 1 141 ? 11.128 11.338 -9.061 1.00 86.19 141 ASP A C 1
ATOM 1077 O O . ASP A 1 141 ? 11.915 11.930 -9.805 1.00 86.19 141 ASP A O 1
ATOM 1081 N N . TRP A 1 142 ? 10.400 10.306 -9.498 1.00 86.31 142 TRP A N 1
ATOM 1082 C CA . TRP A 1 142 ? 10.397 9.869 -10.892 1.00 86.31 142 TRP A CA 1
ATOM 1083 C C . TRP A 1 142 ? 9.805 10.924 -11.833 1.00 86.31 142 TRP A C 1
ATOM 1085 O O . TRP A 1 142 ? 10.411 11.219 -12.867 1.00 86.31 142 TRP A O 1
ATOM 1095 N N . CYS A 1 143 ? 8.656 11.508 -11.478 1.00 85.75 143 CYS A N 1
ATOM 1096 C CA . CYS A 1 143 ? 7.953 12.511 -12.279 1.00 85.75 143 CYS A CA 1
ATOM 1097 C C . CYS A 1 143 ? 8.807 13.759 -12.524 1.00 85.75 143 CYS A C 1
ATOM 1099 O O . CYS A 1 143 ? 8.770 14.312 -13.623 1.00 85.75 143 CYS A O 1
ATOM 1101 N N . LEU A 1 144 ? 9.609 14.174 -11.536 1.00 84.00 144 LEU A N 1
ATOM 1102 C CA . LEU A 1 144 ? 10.533 15.309 -11.661 1.00 84.00 144 LEU A CA 1
ATOM 1103 C C . LEU A 1 144 ? 11.606 15.104 -12.745 1.00 84.00 144 LEU A C 1
ATOM 1105 O O . LEU A 1 144 ? 12.186 16.078 -13.219 1.00 84.00 144 LEU A O 1
ATOM 1109 N N . GLN A 1 145 ? 11.856 13.857 -13.153 1.00 85.06 145 GLN A N 1
ATOM 1110 C CA . GLN A 1 145 ? 12.864 13.486 -14.150 1.00 85.06 145 GLN A CA 1
ATOM 1111 C C . GLN A 1 145 ? 12.269 13.245 -15.550 1.00 85.06 145 GLN A C 1
ATOM 1113 O O . GLN A 1 145 ? 13.019 12.951 -16.480 1.00 85.06 145 GLN A O 1
ATOM 1118 N N . GLN A 1 146 ? 10.942 13.325 -15.715 1.00 85.81 146 GLN A N 1
ATOM 1119 C CA . GLN A 1 146 ? 10.273 13.017 -16.985 1.00 85.81 146 GLN A CA 1
ATOM 1120 C C . GLN A 1 146 ? 10.151 14.236 -17.905 1.00 85.81 146 GLN A C 1
ATOM 1122 O O . GLN A 1 146 ? 10.073 15.377 -17.450 1.00 85.81 146 GLN A O 1
ATOM 1127 N N . ASP A 1 147 ? 10.070 13.981 -19.215 1.00 87.00 147 ASP A N 1
ATOM 1128 C CA . ASP A 1 147 ? 9.784 15.014 -20.214 1.00 87.00 147 ASP A CA 1
ATOM 1129 C C . ASP A 1 147 ? 8.343 15.523 -20.068 1.00 87.00 147 ASP A C 1
ATOM 1131 O O . ASP A 1 147 ? 7.372 14.772 -20.187 1.00 87.00 147 ASP A O 1
ATOM 1135 N N . TRP A 1 148 ? 8.205 16.828 -19.843 1.00 86.81 148 TRP A N 1
ATOM 1136 C CA . TRP A 1 148 ? 6.913 17.492 -19.677 1.00 86.81 148 TRP A CA 1
ATOM 1137 C C . TRP A 1 148 ? 6.096 17.551 -20.972 1.00 86.81 148 TRP A C 1
ATOM 1139 O O . TRP A 1 148 ? 4.893 17.816 -20.917 1.00 86.81 148 TRP A O 1
ATOM 1149 N N . ASN A 1 149 ? 6.727 17.304 -22.123 1.00 90.50 149 ASN A N 1
ATOM 1150 C CA . ASN A 1 149 ? 6.057 17.245 -23.418 1.00 90.50 149 ASN A CA 1
ATOM 1151 C C . ASN A 1 149 ? 5.445 15.869 -23.721 1.00 90.50 149 ASN A C 1
ATOM 1153 O O . ASN A 1 149 ? 4.691 15.758 -24.691 1.00 90.50 149 ASN A O 1
ATOM 1157 N N . ASP A 1 150 ? 5.723 14.828 -22.922 1.00 89.25 150 ASP A N 1
ATOM 1158 C CA . ASP A 1 150 ? 5.070 13.528 -23.101 1.00 89.25 150 ASP A CA 1
ATOM 1159 C C . ASP A 1 150 ? 3.550 13.692 -22.881 1.00 89.25 150 ASP A C 1
ATOM 1161 O O . ASP A 1 150 ? 3.127 14.200 -21.836 1.00 89.25 150 ASP A O 1
ATOM 1165 N N . PRO A 1 151 ? 2.690 13.246 -23.818 1.00 86.88 151 PRO A N 1
ATOM 1166 C CA . PRO A 1 151 ? 1.236 13.325 -23.664 1.00 86.88 151 PRO A CA 1
ATOM 1167 C C . PRO A 1 151 ? 0.705 12.693 -22.366 1.00 86.88 151 PRO A C 1
ATOM 1169 O O . PRO A 1 151 ? -0.352 13.090 -21.871 1.00 86.88 151 PRO A O 1
ATOM 1172 N N . ARG A 1 152 ? 1.439 11.730 -21.797 1.00 86.38 152 ARG A N 1
ATOM 1173 C CA . ARG A 1 152 ? 1.106 11.019 -20.556 1.00 86.38 152 ARG A CA 1
ATOM 1174 C C . ARG A 1 152 ? 1.536 11.767 -19.294 1.00 86.38 152 ARG A C 1
ATOM 1176 O O . ARG A 1 152 ? 1.064 11.426 -18.210 1.00 86.38 152 ARG A O 1
ATOM 1183 N N . TYR A 1 153 ? 2.364 12.809 -19.408 1.00 86.69 153 TYR A N 1
ATOM 1184 C CA . TYR A 1 153 ? 2.889 13.564 -18.266 1.00 86.69 153 TYR A CA 1
ATOM 1185 C C . TYR A 1 153 ? 1.777 14.121 -17.367 1.00 86.69 153 TYR A C 1
ATOM 1187 O O . TYR A 1 153 ? 1.891 14.102 -16.143 1.00 86.69 153 TYR A O 1
ATOM 1195 N N . LYS A 1 154 ? 0.653 14.551 -17.960 1.00 86.31 154 LYS A N 1
ATOM 1196 C CA . LYS A 1 154 ? -0.520 15.031 -17.208 1.00 86.31 154 LYS A CA 1
ATOM 1197 C C . LYS A 1 154 ? -1.076 13.978 -16.249 1.00 86.31 154 LYS A C 1
ATOM 1199 O O . LYS A 1 154 ? -1.462 14.336 -15.141 1.00 86.31 154 LYS A O 1
ATOM 1204 N N . THR A 1 155 ? -1.096 12.714 -16.666 1.00 86.06 155 THR A N 1
ATOM 1205 C CA . THR A 1 155 ? -1.543 11.587 -15.8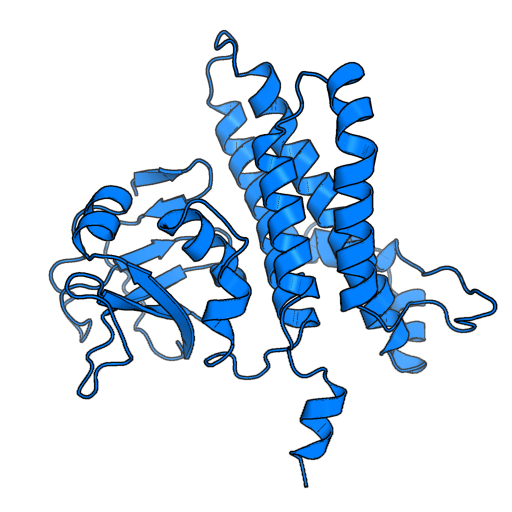40 1.00 86.06 155 THR A CA 1
ATOM 1206 C C . THR A 1 155 ? -0.500 11.257 -14.780 1.00 86.06 155 THR A C 1
ATOM 1208 O O . THR A 1 155 ? -0.818 11.164 -13.597 1.00 86.06 155 THR A O 1
ATOM 1211 N N . TRP A 1 156 ? 0.768 11.149 -15.181 1.00 87.38 156 TRP A N 1
ATOM 1212 C CA . TRP A 1 156 ? 1.875 10.799 -14.287 1.00 87.38 156 TRP A CA 1
ATOM 1213 C C . TRP A 1 156 ? 2.047 11.782 -13.140 1.00 87.38 156 TRP A C 1
ATOM 1215 O O . TRP A 1 156 ? 2.101 11.370 -11.987 1.00 87.38 156 TRP A O 1
ATOM 1225 N N . ARG A 1 157 ? 1.990 13.082 -13.438 1.00 89.88 157 ARG A N 1
ATOM 1226 C CA . ARG A 1 157 ? 2.051 14.155 -12.442 1.00 89.88 157 ARG A CA 1
ATOM 1227 C C . ARG A 1 157 ? 0.989 14.019 -11.343 1.00 89.88 157 ARG A C 1
ATOM 1229 O O . ARG A 1 157 ? 1.186 14.526 -10.245 1.00 89.88 157 ARG A O 1
ATOM 1236 N N . ARG A 1 158 ? -0.146 13.369 -11.625 1.00 90.25 158 ARG A N 1
ATOM 1237 C CA . ARG A 1 158 ? -1.239 13.157 -10.662 1.00 90.25 158 ARG A CA 1
ATOM 1238 C C . ARG A 1 158 ? -1.115 11.857 -9.875 1.00 90.25 158 ARG A C 1
ATOM 1240 O O . ARG A 1 158 ? -1.899 11.661 -8.950 1.00 90.25 158 ARG A O 1
ATOM 1247 N N . ARG A 1 159 ? -0.204 10.949 -10.233 1.00 91.75 159 ARG A N 1
ATOM 1248 C CA . ARG A 1 159 ? -0.051 9.662 -9.536 1.00 91.75 159 ARG A CA 1
ATOM 1249 C C . ARG A 1 159 ? 0.369 9.822 -8.075 1.00 91.75 159 ARG A C 1
ATOM 1251 O O . ARG A 1 159 ? -0.282 9.187 -7.249 1.00 91.75 159 ARG A O 1
ATOM 1258 N N . PRO A 1 160 ? 1.351 10.676 -7.718 1.00 92.94 160 PRO A N 1
ATOM 1259 C CA . PRO A 1 160 ? 1.737 10.851 -6.316 1.00 92.94 160 PRO A CA 1
ATOM 1260 C C . PRO A 1 160 ? 0.569 11.331 -5.448 1.00 92.94 160 PRO A C 1
ATOM 1262 O O . PRO A 1 160 ? 0.292 10.766 -4.394 1.00 92.94 160 PRO A O 1
ATOM 1265 N N . GLU A 1 161 ? -0.194 12.315 -5.937 1.00 92.75 161 GLU A N 1
ATOM 1266 C CA . GLU A 1 161 ? -1.391 12.820 -5.250 1.00 92.75 161 GLU A CA 1
ATOM 1267 C C . GLU A 1 161 ? -2.452 11.719 -5.064 1.00 92.75 161 GLU A C 1
ATOM 1269 O O . GLU A 1 161 ? -3.022 11.597 -3.980 1.00 92.75 161 GLU A O 1
ATOM 1274 N N . GLN A 1 162 ? -2.693 10.892 -6.090 1.00 94.19 162 GLN A N 1
ATOM 1275 C CA . GLN A 1 162 ? -3.627 9.758 -6.014 1.00 94.19 162 GLN A CA 1
ATOM 1276 C C . GLN A 1 162 ? -3.175 8.701 -4.998 1.00 94.19 162 GLN A C 1
ATOM 1278 O O . GLN A 1 162 ? -3.993 8.216 -4.219 1.00 94.19 162 GLN A O 1
ATOM 1283 N N . LEU A 1 163 ? -1.882 8.371 -4.974 1.00 95.50 163 LEU A N 1
ATOM 1284 C CA . LEU A 1 163 ? -1.302 7.407 -4.038 1.00 95.50 163 LEU A CA 1
ATOM 1285 C C . LEU A 1 163 ? -1.368 7.907 -2.590 1.00 95.50 163 LEU A C 1
ATOM 1287 O O . LEU A 1 163 ? -1.809 7.165 -1.716 1.00 95.50 163 LEU A O 1
ATOM 1291 N N . HIS A 1 164 ? -1.019 9.170 -2.327 1.00 95.44 164 HIS A N 1
ATOM 1292 C CA . HIS A 1 164 ? -1.168 9.752 -0.990 1.00 95.44 164 HIS A CA 1
ATOM 1293 C C . HIS A 1 164 ? -2.631 9.836 -0.547 1.00 95.44 164 HIS A C 1
ATOM 1295 O O . HIS A 1 164 ? -2.916 9.642 0.635 1.00 95.44 164 HIS A O 1
ATOM 1301 N N . HIS A 1 165 ? -3.561 10.129 -1.461 1.00 94.88 165 HIS A N 1
ATOM 1302 C CA . HIS A 1 165 ? -4.989 10.108 -1.146 1.00 94.88 165 HIS A CA 1
ATOM 1303 C C . HIS A 1 165 ? -5.431 8.709 -0.711 1.00 94.88 165 HIS A C 1
ATOM 1305 O O . HIS A 1 165 ? -5.976 8.558 0.380 1.00 94.88 165 HIS A O 1
ATOM 1311 N N . ALA A 1 166 ? -5.101 7.690 -1.507 1.00 96.44 166 ALA A N 1
ATOM 1312 C CA . ALA A 1 166 ? -5.379 6.294 -1.186 1.00 96.44 166 ALA A CA 1
ATOM 1313 C C . ALA A 1 166 ? -4.739 5.876 0.153 1.00 96.44 166 ALA A C 1
ATOM 1315 O O . ALA A 1 166 ? -5.395 5.255 0.988 1.00 96.44 166 ALA A O 1
ATOM 1316 N N . ALA A 1 167 ? -3.485 6.272 0.409 1.00 97.38 167 ALA A N 1
ATOM 1317 C CA . ALA A 1 167 ? -2.800 5.994 1.673 1.00 97.38 167 ALA A CA 1
ATOM 1318 C C . ALA A 1 167 ? -3.561 6.580 2.874 1.00 97.38 167 ALA A C 1
ATOM 1320 O O . ALA A 1 167 ? -3.723 5.906 3.888 1.00 97.38 167 ALA A O 1
ATOM 1321 N N . ARG A 1 168 ? -4.066 7.817 2.757 1.00 96.25 168 ARG A N 1
ATOM 1322 C CA . ARG A 1 168 ? -4.849 8.483 3.812 1.00 96.25 168 ARG A CA 1
ATOM 1323 C C . ARG A 1 168 ? -6.194 7.810 4.057 1.00 96.25 168 ARG A C 1
ATOM 1325 O O . ARG A 1 168 ? -6.576 7.667 5.214 1.00 96.25 168 ARG A O 1
ATOM 1332 N N . GLU A 1 169 ? -6.900 7.405 3.003 1.00 95.81 169 GLU A N 1
ATOM 1333 C CA . GLU A 1 169 ? -8.192 6.716 3.129 1.00 95.81 169 GLU A CA 1
ATOM 1334 C C . GLU A 1 169 ? -8.038 5.387 3.873 1.00 95.81 169 GLU A C 1
ATOM 1336 O O . GLU A 1 169 ? -8.757 5.121 4.838 1.00 95.81 169 GLU A O 1
ATOM 1341 N N . VAL A 1 170 ? -7.042 4.585 3.490 1.00 97.62 170 VAL A N 1
ATOM 1342 C CA . VAL A 1 170 ? -6.765 3.306 4.155 1.00 97.62 170 VAL A CA 1
ATOM 1343 C C . VAL A 1 170 ? -6.236 3.517 5.577 1.00 97.62 170 VAL A C 1
ATOM 1345 O O . VAL A 1 170 ? -6.636 2.798 6.493 1.00 97.62 170 VAL A O 1
ATOM 1348 N N . LEU A 1 171 ? -5.395 4.530 5.806 1.00 97.12 171 LEU A N 1
ATOM 1349 C CA . LEU A 1 171 ? -4.913 4.858 7.149 1.00 97.12 171 LEU A CA 1
ATOM 1350 C C . LEU A 1 171 ? -6.051 5.308 8.076 1.00 97.12 171 LEU A C 1
ATOM 1352 O O . LEU A 1 171 ? -6.070 4.931 9.244 1.00 97.12 171 LEU A O 1
ATOM 1356 N N . ALA A 1 172 ? -7.030 6.063 7.573 1.00 94.88 172 ALA A N 1
ATOM 1357 C CA . ALA A 1 172 ? -8.207 6.440 8.353 1.00 94.88 172 ALA A CA 1
ATOM 1358 C C . ALA A 1 172 ? -9.028 5.209 8.777 1.00 94.88 172 ALA A C 1
ATOM 1360 O O . ALA A 1 172 ? -9.464 5.127 9.927 1.00 94.88 172 ALA A O 1
ATOM 1361 N N . VAL A 1 173 ? -9.183 4.226 7.883 1.00 95.44 173 VAL A N 1
ATOM 1362 C CA . VAL A 1 173 ? -9.808 2.928 8.191 1.00 95.44 173 VAL A CA 1
ATOM 1363 C C . VAL A 1 173 ? -9.019 2.172 9.270 1.00 95.44 173 VAL A C 1
ATOM 1365 O O . VAL A 1 173 ? -9.603 1.716 10.256 1.00 95.44 173 VAL A O 1
ATOM 1368 N N . LEU A 1 174 ? -7.689 2.099 9.149 1.00 94.94 174 LEU A N 1
ATOM 1369 C CA . LEU A 1 174 ? -6.824 1.521 10.187 1.00 94.94 174 LEU A CA 1
ATOM 1370 C C . LEU A 1 174 ? -6.973 2.237 11.526 1.00 94.94 174 LEU A C 1
ATOM 1372 O O . LEU A 1 174 ? -7.045 1.595 12.571 1.00 94.94 174 LEU A O 1
ATOM 1376 N N . HIS A 1 175 ? -7.051 3.566 11.510 1.00 94.88 175 HIS A N 1
ATOM 1377 C CA . HIS A 1 175 ? -7.198 4.351 12.722 1.00 94.88 175 HIS A CA 1
ATOM 1378 C C . HIS A 1 175 ? -8.533 4.094 13.424 1.00 94.88 175 HIS A C 1
ATOM 1380 O O . HIS A 1 175 ? -8.530 3.974 14.651 1.00 94.88 175 HIS A O 1
ATOM 1386 N N . HIS A 1 176 ? -9.639 3.970 12.677 1.00 94.31 176 HIS A N 1
ATOM 1387 C CA . HIS A 1 176 ? -10.938 3.550 13.217 1.00 94.31 176 HIS A CA 1
ATOM 1388 C C . HIS A 1 176 ? -10.835 2.189 13.907 1.00 94.31 176 HIS A C 1
ATOM 1390 O O . HIS A 1 176 ? -11.300 2.039 15.041 1.00 94.31 176 HIS A O 1
ATOM 1396 N N . TYR A 1 177 ? -10.198 1.224 13.243 1.00 93.44 177 TYR A N 1
ATOM 1397 C CA . TYR A 1 177 ? -10.023 -0.121 13.775 1.00 93.44 177 TYR A CA 1
ATOM 1398 C C . TYR A 1 177 ? -9.168 -0.120 15.045 1.00 93.44 177 TYR A C 1
ATOM 1400 O O . TYR A 1 177 ? -9.636 -0.538 16.101 1.00 93.44 177 TYR A O 1
ATOM 1408 N N . GLN A 1 178 ? -7.967 0.453 14.996 1.00 93.25 178 GLN A N 1
ATOM 1409 C CA . GLN A 1 178 ? -7.052 0.535 16.140 1.00 93.25 178 GLN A CA 1
ATOM 1410 C C . GLN A 1 178 ? -7.674 1.266 17.333 1.00 93.25 178 GLN A C 1
ATOM 1412 O O . GLN A 1 178 ? -7.452 0.884 18.478 1.00 93.25 178 GLN A O 1
ATOM 1417 N N . TRP A 1 179 ? -8.505 2.281 17.087 1.00 93.50 179 TRP A N 1
ATOM 1418 C CA . TRP A 1 179 ? -9.247 2.965 18.143 1.00 93.50 179 TRP A CA 1
ATOM 1419 C C . TRP A 1 179 ? -10.293 2.091 18.829 1.00 93.50 179 TRP A C 1
ATOM 1421 O O . TRP A 1 179 ? -10.439 2.155 20.055 1.00 93.50 179 TRP A O 1
ATOM 1431 N N . SER A 1 180 ? -10.998 1.265 18.055 1.00 91.88 180 SER A N 1
ATOM 1432 C CA . SER A 1 180 ? -11.974 0.318 18.598 1.00 91.88 180 SER A CA 1
ATOM 1433 C C . SER A 1 180 ? -11.309 -0.756 19.468 1.00 91.88 180 SER A C 1
ATOM 1435 O O . SER A 1 180 ? -11.873 -1.146 20.487 1.00 91.88 180 SER A O 1
ATOM 1437 N N . GLN A 1 181 ? -10.089 -1.171 19.106 1.00 90.50 181 GLN A N 1
ATOM 1438 C CA . GLN A 1 181 ? -9.308 -2.189 19.817 1.00 90.50 181 GLN A CA 1
ATOM 1439 C C . GLN A 1 181 ? -8.517 -1.624 21.005 1.00 90.50 181 GLN A C 1
ATOM 1441 O O . GLN A 1 181 ? -8.092 -2.364 21.891 1.00 90.50 181 GLN A O 1
ATOM 1446 N N . ALA A 1 182 ? -8.304 -0.309 21.040 1.00 90.06 182 ALA A N 1
ATOM 1447 C CA . ALA A 1 182 ? -7.511 0.328 22.076 1.00 90.06 182 ALA A CA 1
ATOM 1448 C C . ALA A 1 182 ? -8.172 0.238 23.458 1.00 90.06 182 ALA A C 1
ATOM 1450 O O . ALA A 1 182 ? -9.385 0.375 23.631 1.00 90.06 182 ALA A O 1
ATOM 1451 N N . THR A 1 183 ? -7.343 0.090 24.482 1.00 91.19 183 THR A N 1
ATOM 1452 C CA . THR A 1 183 ? -7.743 0.321 25.872 1.00 91.19 183 THR A CA 1
ATOM 1453 C C . THR A 1 183 ? -8.045 1.801 26.105 1.00 91.19 183 THR A C 1
ATOM 1455 O O . THR A 1 183 ? -7.592 2.678 25.365 1.00 91.19 183 THR A O 1
ATOM 1458 N N . GLU A 1 184 ? -8.768 2.108 27.182 1.00 89.62 184 GLU A N 1
ATOM 1459 C CA . GLU A 1 184 ? -9.047 3.501 27.546 1.00 89.62 184 GLU A CA 1
ATOM 1460 C C . GLU A 1 184 ? -7.762 4.306 27.773 1.00 89.62 184 GLU A C 1
ATOM 1462 O O . GLU A 1 184 ? -7.653 5.439 27.316 1.00 89.62 184 GLU A O 1
ATOM 1467 N N . THR A 1 185 ? -6.747 3.695 28.390 1.00 91.50 185 THR A N 1
ATOM 1468 C CA . THR A 1 185 ? -5.438 4.324 28.599 1.00 91.50 185 THR A CA 1
ATOM 1469 C C . THR A 1 185 ? -4.722 4.618 27.281 1.00 91.50 185 THR A C 1
ATOM 1471 O O . THR A 1 185 ? -4.144 5.692 27.138 1.00 91.50 185 THR A O 1
ATOM 1474 N N . GLN A 1 186 ? -4.781 3.711 26.299 1.00 91.38 186 GLN A N 1
ATOM 1475 C CA . GLN A 1 186 ? -4.207 3.949 24.967 1.00 91.38 186 GLN A CA 1
ATOM 1476 C C . GLN A 1 186 ? -4.933 5.082 24.236 1.00 91.38 186 GLN A C 1
ATOM 1478 O O . GLN A 1 186 ? -4.281 5.984 23.714 1.00 91.38 186 GLN A O 1
ATOM 1483 N N . ARG A 1 187 ? -6.273 5.090 24.258 1.00 90.31 187 ARG A N 1
ATOM 1484 C CA . ARG A 1 187 ? -7.062 6.189 23.682 1.00 90.31 187 ARG A CA 1
ATOM 1485 C C . ARG A 1 187 ? -6.734 7.519 24.345 1.00 90.31 187 ARG A C 1
ATOM 1487 O O . ARG A 1 187 ? -6.491 8.502 23.649 1.00 90.31 187 ARG A O 1
ATOM 1494 N N . GLN A 1 188 ? -6.670 7.544 25.676 1.00 89.06 188 GLN A N 1
ATOM 1495 C CA . GLN A 1 188 ? -6.304 8.740 26.422 1.00 89.06 188 GLN A CA 1
ATOM 1496 C C . GLN A 1 188 ? -4.913 9.230 26.008 1.00 89.06 188 GLN A C 1
ATOM 1498 O O . GLN A 1 188 ? -4.776 10.398 25.647 1.00 89.06 188 GLN A O 1
ATOM 1503 N N . ALA A 1 189 ? -3.920 8.337 25.959 1.00 89.69 189 ALA A N 1
ATOM 1504 C CA . ALA A 1 189 ? -2.566 8.667 25.524 1.00 89.69 189 ALA A CA 1
ATOM 1505 C C . ALA A 1 189 ? -2.543 9.302 24.123 1.00 89.69 189 ALA A C 1
ATOM 1507 O O . ALA A 1 189 ? -1.886 10.327 23.938 1.00 89.69 189 ALA A O 1
ATOM 1508 N N . TRP A 1 190 ? -3.303 8.762 23.164 1.00 89.44 190 TRP A N 1
ATOM 1509 C CA . TRP A 1 190 ? -3.411 9.329 21.816 1.00 89.44 190 TRP A CA 1
ATOM 1510 C C . TRP A 1 190 ? -4.071 10.709 21.806 1.00 89.44 190 TRP A C 1
ATOM 1512 O O . TRP A 1 190 ? -3.560 11.613 21.152 1.00 89.44 190 TRP A O 1
ATOM 1522 N N . THR A 1 191 ? -5.145 10.918 22.574 1.00 86.50 191 THR A N 1
ATOM 1523 C CA . THR A 1 191 ? -5.798 12.241 22.663 1.00 86.50 191 THR A CA 1
ATOM 1524 C C . THR A 1 191 ? -4.941 13.308 23.334 1.00 86.50 191 THR A C 1
ATOM 1526 O O . THR A 1 191 ? -5.136 14.496 23.093 1.00 86.50 191 THR A O 1
ATOM 1529 N N . THR A 1 192 ? -4.000 12.895 24.182 1.00 87.12 192 THR A N 1
ATOM 1530 C CA . THR A 1 192 ? -3.077 13.794 24.885 1.00 87.12 192 THR A CA 1
ATOM 1531 C C . THR A 1 192 ? -1.709 13.892 24.214 1.00 87.12 192 THR A C 1
ATOM 1533 O O . THR A 1 192 ? -0.815 14.544 24.752 1.00 87.12 192 THR A O 1
ATOM 1536 N N . MET A 1 193 ? -1.517 13.229 23.070 1.00 86.75 193 MET A N 1
ATOM 1537 C CA . MET A 1 193 ? -0.248 13.228 22.354 1.00 86.75 193 MET A CA 1
ATOM 1538 C C . MET A 1 193 ? 0.107 14.655 21.916 1.00 86.75 193 MET A C 1
ATOM 1540 O O . MET A 1 193 ? -0.723 15.390 21.375 1.00 86.75 193 MET A O 1
ATOM 1544 N N . GLY A 1 194 ? 1.355 15.056 22.160 1.00 85.88 194 GLY A N 1
ATOM 1545 C CA . GLY A 1 194 ? 1.883 16.315 21.647 1.00 85.88 194 GLY A CA 1
ATOM 1546 C C . GLY A 1 194 ? 1.972 16.288 20.122 1.00 85.88 194 GLY A C 1
ATOM 1547 O O . GLY A 1 194 ? 2.138 15.229 19.525 1.00 85.88 194 GLY A O 1
ATOM 1548 N N . ARG A 1 195 ? 1.882 17.459 19.486 1.00 88.94 195 ARG A N 1
ATOM 1549 C CA . ARG A 1 195 ? 2.053 17.566 18.034 1.00 88.94 195 ARG A CA 1
ATOM 1550 C C . ARG A 1 195 ? 3.433 17.012 17.631 1.00 88.94 195 ARG A C 1
ATOM 1552 O O . ARG A 1 195 ? 4.430 17.528 18.146 1.00 88.94 195 ARG A O 1
ATOM 1559 N N . PRO A 1 196 ? 3.511 16.044 16.701 1.00 88.06 196 PRO A N 1
ATOM 1560 C CA . PRO A 1 196 ? 4.786 15.565 16.178 1.00 88.06 196 PRO A CA 1
ATOM 1561 C C . PRO A 1 196 ? 5.588 16.707 15.547 1.00 88.06 196 PRO A C 1
ATOM 1563 O O . PRO A 1 196 ? 5.041 17.551 14.830 1.00 88.06 196 PRO A O 1
ATOM 1566 N N . VAL A 1 197 ? 6.889 16.755 15.831 1.00 88.06 197 VAL A N 1
ATOM 1567 C CA . VAL A 1 197 ? 7.798 17.800 15.337 1.00 88.06 197 VAL A CA 1
ATOM 1568 C C . VAL A 1 197 ? 8.603 17.252 14.166 1.00 88.06 197 VAL A C 1
ATOM 1570 O O . VAL A 1 197 ? 9.029 16.099 14.178 1.00 88.06 197 VAL A O 1
ATOM 1573 N N . GLN A 1 198 ? 8.815 18.082 13.146 1.00 80.25 198 GLN A N 1
ATOM 1574 C CA . GLN A 1 198 ? 9.617 17.711 11.985 1.00 80.25 198 GLN A CA 1
ATOM 1575 C C . GLN A 1 198 ? 11.053 17.361 12.411 1.00 80.25 198 GLN A C 1
ATOM 1577 O O . GLN A 1 198 ? 11.669 18.097 13.182 1.00 80.25 198 GLN A O 1
ATOM 1582 N N . GLY A 1 199 ? 11.572 16.229 11.926 1.00 81.25 199 GLY A N 1
ATOM 1583 C CA . GLY A 1 199 ? 12.882 15.696 12.324 1.00 81.25 199 GLY A CA 1
ATOM 1584 C C . GLY A 1 199 ? 12.913 15.006 13.696 1.00 81.25 199 GLY A C 1
ATOM 1585 O O . GLY A 1 199 ? 13.989 14.626 14.147 1.00 81.25 199 GLY A O 1
ATOM 1586 N N . GLY A 1 200 ? 11.763 14.856 14.369 1.00 84.00 200 GLY A N 1
ATOM 1587 C CA . GLY A 1 200 ? 11.641 14.097 15.620 1.00 84.00 200 GLY A CA 1
ATOM 1588 C C . GLY A 1 200 ? 11.411 12.592 15.432 1.00 84.00 200 GLY A C 1
ATOM 1589 O O . GLY A 1 200 ? 11.639 11.828 16.366 1.00 84.00 200 GLY A O 1
ATOM 1590 N N . SER A 1 201 ? 10.978 12.177 14.242 1.00 89.62 201 SER A N 1
ATOM 1591 C CA . SER A 1 201 ? 10.675 10.785 13.885 1.00 89.62 201 SER A CA 1
ATOM 1592 C C . SER A 1 201 ? 11.863 10.143 13.150 1.00 89.62 201 SER A C 1
ATOM 1594 O O . SER A 1 201 ? 12.731 10.849 12.632 1.00 89.62 201 SER A O 1
ATOM 1596 N N . GLN A 1 202 ? 11.929 8.808 13.104 1.00 86.38 202 GLN A N 1
ATOM 1597 C CA . GLN A 1 202 ? 13.057 8.093 12.479 1.00 86.38 202 GLN A CA 1
ATOM 1598 C C . GLN A 1 202 ? 13.065 8.208 10.948 1.00 86.38 202 GLN A C 1
ATOM 1600 O O . GLN A 1 202 ? 14.132 8.183 10.335 1.00 86.38 202 GLN A O 1
ATOM 1605 N N . SER A 1 203 ? 11.887 8.357 10.342 1.00 88.25 203 SER A N 1
ATOM 1606 C CA . SER A 1 203 ? 11.695 8.532 8.903 1.00 88.25 203 SER A CA 1
ATOM 1607 C C . SER A 1 203 ? 10.527 9.479 8.596 1.00 88.25 203 SER A C 1
ATOM 1609 O O . SER A 1 203 ? 9.715 9.791 9.472 1.00 88.25 203 SER A O 1
ATOM 1611 N N . ASP A 1 204 ? 10.416 9.916 7.338 1.00 89.81 204 ASP A N 1
ATOM 1612 C CA . ASP A 1 204 ? 9.275 10.716 6.867 1.00 89.81 204 ASP A CA 1
ATOM 1613 C C . ASP A 1 204 ? 7.954 9.933 6.927 1.00 89.81 204 ASP A C 1
ATOM 1615 O O . ASP A 1 204 ? 6.912 10.510 7.248 1.00 89.81 204 ASP A O 1
ATOM 1619 N N . LEU A 1 205 ? 7.998 8.614 6.692 1.00 90.94 205 LEU A N 1
ATOM 1620 C CA . LEU A 1 205 ? 6.848 7.726 6.872 1.00 90.94 205 LEU A CA 1
ATOM 1621 C C . LEU A 1 205 ? 6.392 7.724 8.336 1.00 90.94 205 LEU A C 1
ATOM 1623 O O . LEU A 1 205 ? 5.209 7.936 8.596 1.00 90.94 205 LEU A O 1
ATOM 1627 N N . ASP A 1 206 ? 7.316 7.554 9.287 1.00 91.56 206 ASP A N 1
ATOM 1628 C CA . ASP A 1 206 ? 6.987 7.574 10.719 1.00 91.56 206 ASP A CA 1
ATOM 1629 C C . ASP A 1 206 ? 6.397 8.923 11.124 1.00 91.56 206 ASP A C 1
ATOM 1631 O O . ASP A 1 206 ? 5.366 8.982 11.793 1.00 91.56 206 ASP A O 1
ATOM 1635 N N . HIS A 1 207 ? 6.998 10.015 10.647 1.00 93.25 207 HIS A N 1
ATOM 1636 C CA . HIS A 1 207 ? 6.488 11.356 10.898 1.00 93.25 207 HIS A CA 1
ATOM 1637 C C . HIS A 1 207 ? 5.068 11.537 10.352 1.00 93.25 207 HIS A C 1
ATOM 1639 O O . HIS A 1 207 ? 4.197 12.100 11.022 1.00 93.25 207 HIS A O 1
ATOM 1645 N N . TRP A 1 208 ? 4.809 11.051 9.137 1.00 94.38 208 TRP A N 1
ATOM 1646 C CA . TRP A 1 208 ? 3.489 11.118 8.527 1.00 94.38 208 TRP A CA 1
ATOM 1647 C C . TRP A 1 208 ? 2.457 10.271 9.279 1.00 94.38 208 TRP A C 1
ATOM 1649 O O . TRP A 1 208 ? 1.337 10.746 9.493 1.00 94.38 208 TRP A O 1
ATOM 1659 N N . LEU A 1 209 ? 2.818 9.063 9.718 1.00 93.81 209 LEU A N 1
ATOM 1660 C CA . LEU A 1 209 ? 1.957 8.190 10.519 1.00 93.81 209 LEU A CA 1
ATOM 1661 C C . LEU A 1 209 ? 1.632 8.819 11.882 1.00 93.81 209 LEU A C 1
ATOM 1663 O O . LEU A 1 209 ? 0.459 8.911 12.252 1.00 93.81 209 LEU A O 1
ATOM 1667 N N . GLU A 1 210 ? 2.640 9.320 12.600 1.00 91.50 210 GLU A N 1
ATOM 1668 C CA . GLU A 1 210 ? 2.482 10.016 13.883 1.00 91.50 210 GLU A CA 1
ATOM 1669 C C . GLU A 1 210 ? 1.590 11.254 13.741 1.00 91.50 210 GLU A C 1
ATOM 1671 O O . GLU A 1 210 ? 0.645 11.445 14.510 1.00 91.50 210 GLU A O 1
ATOM 1676 N N . ASN A 1 211 ? 1.849 12.091 12.734 1.00 92.06 211 ASN A N 1
ATOM 1677 C CA . ASN A 1 211 ? 1.078 13.310 12.504 1.00 92.06 211 ASN A CA 1
ATOM 1678 C C . ASN A 1 211 ? -0.366 12.994 12.090 1.00 92.06 211 ASN A C 1
ATOM 1680 O O . ASN A 1 211 ? -1.305 13.644 12.551 1.00 92.06 211 ASN A O 1
ATOM 1684 N N . SER A 1 212 ? -0.563 11.961 11.267 1.00 92.62 212 SER A N 1
ATOM 1685 C CA . SER A 1 212 ? -1.898 11.497 10.883 1.00 92.62 212 SER A CA 1
ATOM 1686 C C . SER A 1 212 ? -2.659 10.944 12.083 1.00 92.62 212 SER A C 1
ATOM 1688 O O . SER A 1 212 ? -3.858 11.184 12.198 1.00 92.62 212 SER A O 1
ATOM 1690 N N . ARG A 1 213 ? -1.987 10.230 12.997 1.00 90.69 213 ARG A N 1
ATOM 1691 C CA . ARG A 1 213 ? -2.600 9.755 14.243 1.00 90.69 213 ARG A CA 1
ATOM 1692 C C . ARG A 1 213 ? -2.995 10.918 15.139 1.00 90.69 213 ARG A C 1
ATOM 1694 O O . ARG A 1 213 ? -4.106 10.924 15.654 1.00 90.69 213 ARG A O 1
ATOM 1701 N N . TRP A 1 214 ? -2.105 11.892 15.303 1.00 89.38 214 TRP A N 1
ATOM 1702 C CA . TRP A 1 214 ? -2.337 13.071 16.134 1.00 89.38 214 TRP A CA 1
ATOM 1703 C C . TRP A 1 214 ? -3.550 13.890 15.664 1.00 89.38 214 TRP A C 1
ATOM 1705 O O . TRP A 1 214 ? -4.348 14.346 16.481 1.00 89.38 214 TRP A O 1
ATOM 1715 N N . LEU A 1 215 ? -3.734 14.033 14.348 1.00 86.12 215 LEU A N 1
ATOM 1716 C CA . LEU A 1 215 ? -4.880 14.735 13.756 1.00 86.12 215 LEU A CA 1
ATOM 1717 C C . LEU A 1 215 ? -6.194 13.947 13.819 1.00 86.12 215 LEU A C 1
ATOM 1719 O O . LEU A 1 215 ? -7.249 14.486 13.478 1.00 86.12 215 LEU A O 1
ATOM 1723 N N . TYR A 1 216 ? -6.144 12.675 14.205 1.00 85.88 216 TYR A N 1
ATOM 1724 C CA . TYR A 1 216 ? -7.255 11.763 14.037 1.00 85.88 216 TYR A CA 1
ATOM 1725 C C . TYR A 1 216 ? -7.921 11.416 15.371 1.00 85.88 216 TYR A C 1
ATOM 1727 O O . TYR A 1 216 ? -7.322 10.821 16.264 1.00 85.88 216 TYR A O 1
ATOM 1735 N N . SER A 1 217 ? -9.214 11.722 15.466 1.00 82.62 217 SER A N 1
ATOM 1736 C CA . SER A 1 217 ? -10.082 11.287 16.558 1.00 82.62 217 SER A CA 1
ATOM 1737 C C . SER A 1 217 ? -11.416 10.835 15.966 1.00 82.62 217 SER A C 1
ATOM 1739 O O . SER A 1 217 ? -12.109 11.650 15.346 1.00 82.62 217 SER A O 1
ATOM 1741 N N . PRO A 1 218 ? -11.780 9.548 16.082 1.00 85.25 218 PRO A N 1
ATOM 1742 C CA . PRO A 1 218 ? -12.976 9.048 15.434 1.00 85.25 218 PRO A CA 1
ATOM 1743 C C . PRO A 1 218 ? -14.231 9.599 16.109 1.00 85.25 218 PRO A C 1
ATOM 1745 O O . PRO A 1 218 ? -14.338 9.682 17.335 1.00 85.25 218 PRO A O 1
ATOM 1748 N N . THR A 1 219 ? -15.218 9.954 15.289 1.00 85.56 219 THR A N 1
ATOM 1749 C CA . THR A 1 219 ? -16.503 10.452 15.776 1.00 85.56 219 THR A CA 1
ATOM 1750 C C . THR A 1 219 ? -17.249 9.351 16.525 1.00 85.5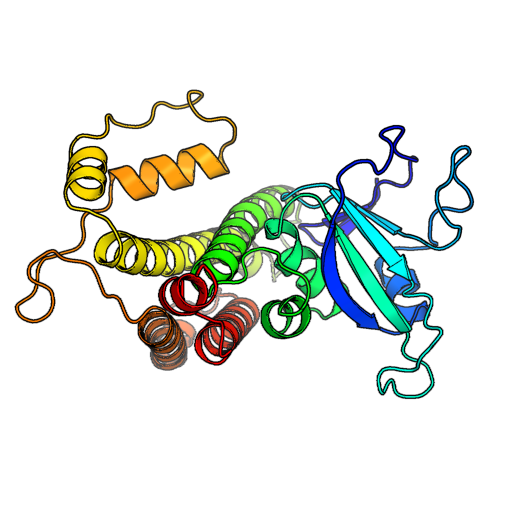6 219 THR A C 1
ATOM 1752 O O . THR A 1 219 ? -17.381 8.227 16.044 1.00 85.56 219 THR A O 1
ATOM 1755 N N . LYS A 1 220 ? -17.753 9.682 17.715 1.00 88.69 220 LYS A N 1
ATOM 1756 C CA . LYS A 1 220 ? -18.603 8.788 18.506 1.00 88.69 220 LYS A CA 1
ATOM 1757 C C . LYS A 1 220 ? -19.976 8.687 17.851 1.00 88.69 220 LYS A C 1
ATOM 1759 O O . LYS A 1 220 ? -20.567 9.709 17.504 1.00 88.69 220 LYS A O 1
ATOM 1764 N N . THR A 1 221 ? -20.494 7.475 17.715 1.00 87.81 221 THR A N 1
ATOM 1765 C CA . THR A 1 221 ? -21.836 7.218 17.178 1.00 87.81 221 THR A CA 1
ATOM 1766 C C . THR A 1 221 ? -22.686 6.488 18.214 1.00 87.81 221 THR A C 1
ATOM 1768 O O . THR A 1 221 ? -22.187 6.053 19.252 1.00 87.81 221 THR A O 1
ATOM 1771 N N . THR A 1 222 ? -23.985 6.344 17.950 1.00 87.56 222 THR A N 1
ATOM 1772 C CA . THR A 1 222 ? -24.870 5.515 18.783 1.00 87.56 222 THR A CA 1
ATOM 1773 C C . THR A 1 222 ? -24.431 4.051 18.802 1.00 87.56 222 THR A C 1
ATOM 1775 O O . THR A 1 222 ? -24.531 3.402 19.839 1.00 87.56 222 THR A O 1
ATOM 1778 N N . GLN A 1 223 ? -23.919 3.547 17.675 1.00 87.19 223 GLN A N 1
ATOM 1779 C CA . GLN A 1 223 ? -23.400 2.186 17.537 1.00 87.19 223 GLN A CA 1
ATOM 1780 C C . GLN A 1 223 ? -22.012 2.026 18.180 1.00 87.19 223 GLN A C 1
ATOM 1782 O O . GLN A 1 223 ? -21.731 0.990 18.776 1.00 87.19 223 GLN A O 1
ATOM 1787 N N . TYR A 1 224 ? -21.171 3.064 18.115 1.00 87.94 224 TYR A N 1
ATOM 1788 C CA . TYR A 1 224 ? -19.808 3.073 18.646 1.00 87.94 224 TYR A CA 1
ATOM 1789 C C . TYR A 1 224 ? -19.611 4.264 19.601 1.00 87.94 224 TYR A C 1
ATOM 1791 O O . TYR A 1 224 ? -19.059 5.302 19.213 1.00 87.94 224 TYR A O 1
ATOM 1799 N N . PRO A 1 225 ? -20.043 4.146 20.873 1.00 84.38 225 PRO A N 1
ATOM 1800 C CA . PRO A 1 225 ? -20.047 5.260 21.830 1.00 84.38 225 PRO A CA 1
ATOM 1801 C C . PRO A 1 225 ? -18.641 5.731 22.225 1.00 84.38 225 PRO A C 1
ATOM 1803 O O . PRO A 1 225 ? -18.460 6.868 22.663 1.00 84.38 225 PRO A O 1
ATOM 1806 N N . HIS A 1 226 ? -17.632 4.879 22.043 1.00 83.25 226 HIS A N 1
ATOM 1807 C CA . HIS A 1 226 ? -16.229 5.230 22.250 1.00 83.25 226 HIS A CA 1
ATOM 1808 C C . HIS A 1 226 ? -15.543 5.731 20.972 1.00 83.25 226 HIS A C 1
ATOM 1810 O O . HIS A 1 226 ? -14.411 6.193 21.065 1.00 83.25 226 HIS A O 1
ATOM 1816 N N . GLY A 1 227 ? -16.224 5.720 19.820 1.00 87.88 227 GLY A N 1
ATOM 1817 C CA . GLY A 1 227 ? -15.636 5.960 18.500 1.00 87.88 227 GLY A CA 1
ATOM 1818 C C . GLY A 1 227 ? -14.915 4.723 17.949 1.00 87.88 227 GLY A C 1
ATOM 1819 O O . GLY A 1 227 ? -14.728 3.734 18.656 1.00 87.88 227 GLY A O 1
ATOM 1820 N N . GLY A 1 228 ? -14.498 4.798 16.686 1.00 89.88 228 GLY A N 1
ATOM 1821 C CA . GLY A 1 228 ? -13.873 3.680 15.969 1.00 89.88 228 GLY A CA 1
ATOM 1822 C C . GLY A 1 228 ? -14.897 2.686 15.416 1.00 89.88 228 GLY A C 1
ATOM 1823 O O . GLY A 1 228 ? -16.081 2.789 15.717 1.00 89.88 228 GLY A O 1
ATOM 1824 N N . ASP A 1 229 ? -14.434 1.748 14.596 1.00 90.81 229 ASP A N 1
ATOM 1825 C CA . ASP A 1 229 ? -15.243 0.649 14.058 1.00 90.81 229 ASP A CA 1
ATOM 1826 C C . ASP A 1 229 ? -14.383 -0.630 14.059 1.00 90.81 229 ASP A C 1
ATOM 1828 O O . ASP A 1 229 ? -13.281 -0.607 13.502 1.00 90.81 229 ASP A O 1
ATOM 1832 N N . PRO A 1 230 ? -14.818 -1.717 14.722 1.00 89.62 230 PRO A N 1
ATOM 1833 C CA . PRO A 1 230 ? -14.052 -2.956 14.797 1.00 89.62 230 PRO A CA 1
ATOM 1834 C C . PRO A 1 230 ? -14.079 -3.788 13.506 1.00 89.62 230 PRO A C 1
ATOM 1836 O O . PRO A 1 230 ? -13.252 -4.690 13.368 1.00 89.62 230 PRO A O 1
ATOM 1839 N N . ASP A 1 231 ? -14.979 -3.523 12.555 1.00 92.12 231 ASP A N 1
ATOM 1840 C CA . ASP A 1 231 ? -15.074 -4.292 11.310 1.00 92.12 231 ASP A CA 1
ATOM 1841 C C . ASP A 1 231 ? -14.109 -3.766 10.235 1.00 92.12 231 ASP A C 1
ATOM 1843 O O . ASP A 1 231 ? -14.496 -3.129 9.252 1.00 92.12 231 ASP A O 1
ATOM 1847 N N . LEU A 1 232 ? -12.815 -4.057 10.407 1.00 93.00 232 LEU A N 1
ATOM 1848 C CA . LEU A 1 232 ? -11.780 -3.666 9.444 1.00 93.00 232 LEU A CA 1
ATOM 1849 C C . LEU A 1 232 ? -12.057 -4.213 8.035 1.00 93.00 232 LEU A C 1
ATOM 1851 O O . LEU A 1 232 ? -11.896 -3.495 7.048 1.00 93.00 232 LEU A O 1
ATOM 1855 N N . ALA A 1 233 ? -12.502 -5.466 7.922 1.00 93.88 233 ALA A N 1
ATOM 1856 C CA . ALA A 1 233 ? -12.801 -6.072 6.627 1.00 93.88 233 ALA A CA 1
ATOM 1857 C C . ALA A 1 233 ? -13.998 -5.390 5.945 1.00 93.88 233 ALA A C 1
ATOM 1859 O O . ALA A 1 233 ? -13.952 -5.129 4.741 1.00 93.88 233 ALA A O 1
ATOM 1860 N N . GLY A 1 234 ? -15.053 -5.080 6.702 1.00 94.94 234 GLY A N 1
ATOM 1861 C CA . GLY A 1 234 ? -16.209 -4.328 6.224 1.00 94.94 234 GLY A CA 1
ATOM 1862 C C . GLY A 1 234 ? -15.846 -2.919 5.773 1.00 94.94 234 GLY A C 1
ATOM 1863 O O . GLY A 1 234 ? -16.225 -2.529 4.671 1.00 94.94 234 GLY A O 1
ATOM 1864 N N . MET A 1 235 ? -15.043 -2.188 6.552 1.00 95.81 235 MET A N 1
ATOM 1865 C CA . MET A 1 235 ? -14.580 -0.847 6.178 1.00 95.81 235 MET A CA 1
ATOM 1866 C C . MET A 1 235 ? -13.730 -0.848 4.901 1.00 95.81 235 MET A C 1
ATOM 1868 O O . MET A 1 235 ? -13.946 -0.016 4.022 1.00 95.81 235 MET A O 1
ATOM 1872 N N . LEU A 1 236 ? -12.797 -1.797 4.753 1.00 96.94 236 LEU A N 1
ATOM 1873 C CA . LEU A 1 236 ? -11.985 -1.929 3.536 1.00 96.94 236 LEU A CA 1
ATOM 1874 C C . LEU A 1 236 ? -12.843 -2.265 2.310 1.00 96.94 236 LEU A C 1
ATOM 1876 O O . LEU A 1 236 ? -12.623 -1.715 1.230 1.00 96.94 236 LEU A O 1
ATOM 1880 N N . ARG A 1 237 ? -13.851 -3.132 2.477 1.00 97.06 237 ARG A N 1
ATOM 1881 C CA . ARG A 1 237 ? -14.816 -3.448 1.416 1.00 97.06 237 ARG A CA 1
ATOM 1882 C C . ARG A 1 237 ? -15.656 -2.229 1.044 1.00 97.06 237 ARG A C 1
ATOM 1884 O O . ARG A 1 237 ? -15.771 -1.926 -0.137 1.00 97.06 237 ARG A O 1
ATOM 1891 N N . GLY A 1 238 ? -16.164 -1.499 2.035 1.00 96.56 238 GLY A N 1
ATOM 1892 C CA . GLY A 1 238 ? -16.920 -0.265 1.828 1.00 96.56 238 GLY A CA 1
ATOM 1893 C C . GLY A 1 238 ? -16.103 0.807 1.105 1.00 96.56 238 GLY A C 1
ATOM 1894 O O . GLY A 1 238 ? -16.622 1.461 0.202 1.00 96.56 238 GLY A O 1
ATOM 1895 N N . LEU A 1 239 ? -14.812 0.940 1.425 1.00 96.38 239 LEU A N 1
ATOM 1896 C CA . LEU A 1 239 ? -13.903 1.837 0.709 1.00 96.38 239 LEU A CA 1
ATOM 1897 C C . LEU A 1 239 ? -13.714 1.404 -0.755 1.00 96.38 239 LEU A C 1
ATOM 1899 O O . LEU A 1 239 ? -13.766 2.240 -1.658 1.00 96.38 239 LEU A O 1
ATOM 1903 N N . ALA A 1 240 ? -13.551 0.103 -1.008 1.00 96.56 240 ALA A N 1
ATOM 1904 C CA . ALA A 1 240 ? -13.445 -0.429 -2.364 1.00 96.56 240 ALA A CA 1
ATOM 1905 C C . ALA A 1 240 ? -14.728 -0.199 -3.179 1.00 96.56 240 ALA A C 1
ATOM 1907 O O . ALA A 1 240 ? -14.664 0.263 -4.318 1.00 96.56 240 ALA A O 1
ATOM 1908 N N . ASP A 1 241 ? -15.893 -0.473 -2.592 1.00 96.00 241 ASP A N 1
ATOM 1909 C CA . ASP A 1 241 ? -17.186 -0.282 -3.249 1.00 96.00 241 ASP A CA 1
ATOM 1910 C C . ASP A 1 241 ? -17.450 1.207 -3.522 1.00 96.00 241 ASP A C 1
ATOM 1912 O O . ASP A 1 241 ? -17.804 1.572 -4.642 1.00 96.00 241 ASP A O 1
ATOM 1916 N N . THR A 1 242 ? -17.128 2.088 -2.568 1.00 93.00 242 THR A N 1
ATOM 1917 C CA . THR A 1 242 ? -17.163 3.547 -2.762 1.00 93.00 242 THR A CA 1
ATOM 1918 C C . THR A 1 242 ? -16.249 3.970 -3.915 1.00 93.00 242 THR A C 1
ATOM 1920 O O . THR A 1 242 ? -16.637 4.792 -4.750 1.00 93.00 242 THR A O 1
ATOM 1923 N N . SER A 1 243 ? -15.037 3.410 -4.001 1.00 90.62 243 SER A N 1
ATOM 1924 C CA . SER A 1 243 ? -14.097 3.723 -5.081 1.00 90.62 243 SER A CA 1
ATOM 1925 C C . SER A 1 243 ? -14.672 3.379 -6.458 1.00 90.62 243 SER A C 1
ATOM 1927 O O . SER A 1 243 ? -14.568 4.210 -7.373 1.00 90.62 243 SER A O 1
ATOM 1929 N N . ARG A 1 244 ? -15.310 2.204 -6.563 1.00 92.12 244 ARG A N 1
ATOM 1930 C CA . ARG A 1 244 ? -15.974 1.675 -7.763 1.00 92.12 244 ARG A CA 1
ATOM 1931 C C . ARG A 1 244 ? -17.180 2.521 -8.168 1.00 92.12 244 ARG A C 1
ATOM 1933 O O . ARG A 1 244 ? -17.291 2.928 -9.321 1.00 92.12 244 ARG A O 1
ATOM 1940 N N . GLU A 1 245 ? -18.066 2.827 -7.222 1.00 92.31 245 GLU A N 1
ATOM 1941 C CA . GLU A 1 245 ? -19.297 3.591 -7.464 1.00 92.31 245 GLU A CA 1
ATOM 1942 C C . GLU A 1 245 ? -19.022 5.015 -7.961 1.00 92.31 245 GLU A C 1
ATOM 1944 O O . GLU A 1 245 ? -19.716 5.507 -8.849 1.00 92.31 245 GLU A O 1
ATOM 1949 N N . HIS A 1 246 ? -17.976 5.670 -7.446 1.00 88.44 246 HIS A N 1
ATOM 1950 C CA . HIS A 1 246 ? -17.600 7.024 -7.866 1.00 88.44 246 HIS A CA 1
ATOM 1951 C C . HIS A 1 246 ? -16.793 7.064 -9.172 1.00 88.44 246 HIS A C 1
ATOM 1953 O O . HIS A 1 246 ? -16.585 8.144 -9.731 1.00 88.44 246 HIS A O 1
ATOM 1959 N N . GLN A 1 247 ? -16.325 5.919 -9.681 1.00 87.62 247 GLN A N 1
ATOM 1960 C CA . GLN A 1 247 ? -15.460 5.864 -10.860 1.00 87.62 247 GLN A CA 1
ATOM 1961 C C . GLN A 1 247 ? -16.091 6.494 -12.119 1.00 87.62 247 GLN A C 1
ATOM 1963 O O . GLN A 1 247 ? -15.384 7.262 -12.778 1.00 87.62 247 GLN A O 1
ATOM 1968 N N . PRO A 1 248 ? -17.377 6.256 -12.469 1.00 89.62 248 PRO A N 1
ATOM 1969 C CA . PRO A 1 248 ? -17.997 6.879 -13.640 1.00 89.62 248 PRO A CA 1
ATOM 1970 C C . PRO A 1 248 ? -17.989 8.409 -13.557 1.00 89.62 248 PRO A C 1
ATOM 1972 O O . PRO A 1 248 ? -17.544 9.071 -14.490 1.00 89.62 248 PRO A O 1
ATOM 1975 N N . MET A 1 249 ? -18.370 8.966 -12.403 1.00 90.69 249 MET A N 1
ATOM 1976 C CA . MET A 1 249 ? -18.350 10.412 -12.166 1.00 90.69 249 MET A CA 1
ATOM 1977 C C . MET A 1 249 ? -16.926 10.975 -12.263 1.00 90.69 249 MET A C 1
ATOM 1979 O O . MET A 1 249 ? -16.700 12.009 -12.887 1.00 90.69 249 MET A O 1
ATOM 1983 N N . LEU A 1 250 ? -15.940 10.283 -11.682 1.00 87.38 250 LEU A N 1
ATOM 1984 C CA . LEU A 1 250 ? -14.538 10.705 -11.720 1.00 87.38 250 LEU A CA 1
ATOM 1985 C C . LEU A 1 250 ? -13.950 10.701 -13.136 1.00 87.38 250 LEU A C 1
ATOM 1987 O O . LEU A 1 250 ? -13.147 11.580 -13.447 1.00 87.38 250 LEU A O 1
ATOM 1991 N N . ARG A 1 251 ? -14.365 9.766 -14.002 1.00 88.69 251 ARG A N 1
ATOM 1992 C CA . ARG A 1 251 ? -13.976 9.747 -15.426 1.00 88.69 251 ARG A CA 1
ATOM 1993 C C . ARG A 1 251 ? -14.452 10.990 -16.169 1.00 88.69 251 ARG A C 1
ATOM 1995 O O . ARG A 1 251 ? -13.730 11.482 -17.030 1.00 88.69 251 ARG A O 1
ATOM 2002 N N . GLU A 1 252 ? -15.625 11.506 -15.818 1.00 89.00 252 GLU A N 1
ATOM 2003 C CA . GLU A 1 252 ? -16.182 12.714 -16.428 1.00 89.00 252 GLU A CA 1
ATOM 2004 C C . GLU A 1 252 ? -15.489 13.987 -15.923 1.00 89.00 252 GLU A C 1
ATOM 2006 O O . GLU A 1 252 ? -15.115 14.844 -16.724 1.00 89.00 252 GLU A O 1
ATOM 2011 N N . ILE A 1 253 ? -15.281 14.113 -14.606 1.00 90.06 253 ILE A N 1
ATOM 2012 C CA . ILE A 1 253 ? -14.777 15.360 -14.002 1.00 90.06 253 ILE A CA 1
ATOM 2013 C C . ILE A 1 253 ? -13.248 15.460 -13.962 1.00 90.06 253 ILE A C 1
ATOM 2015 O O . ILE A 1 253 ? -12.706 16.563 -13.880 1.00 90.06 253 ILE A O 1
ATOM 2019 N N . ASN A 1 254 ? -12.535 14.331 -13.992 1.00 85.75 254 ASN A N 1
ATOM 2020 C CA . ASN A 1 254 ? -11.077 14.300 -13.924 1.00 85.75 254 ASN A CA 1
ATOM 2021 C C . ASN A 1 254 ? -10.488 13.218 -14.850 1.00 85.75 254 ASN A C 1
ATOM 2023 O O . ASN A 1 254 ? -9.977 12.194 -14.387 1.00 85.75 254 ASN A O 1
ATOM 2027 N N . PRO A 1 255 ? -10.495 13.456 -16.176 1.00 81.12 255 PRO A N 1
ATOM 2028 C CA . PRO A 1 255 ? -10.012 12.492 -17.170 1.00 81.12 255 PRO A CA 1
ATOM 2029 C C . PRO A 1 255 ? -8.494 12.251 -17.115 1.00 81.12 255 PRO A C 1
ATOM 2031 O O . PRO A 1 255 ? -7.978 11.408 -17.842 1.00 81.12 255 PRO A O 1
ATOM 2034 N N . HIS A 1 256 ? -7.760 13.001 -16.288 1.00 84.19 256 HIS A N 1
ATOM 2035 C CA . HIS A 1 256 ? -6.317 12.851 -16.094 1.00 84.19 256 HIS A CA 1
ATOM 2036 C C . HIS A 1 256 ? -5.960 11.960 -14.896 1.00 84.19 256 HIS A C 1
ATOM 2038 O O . HIS A 1 256 ? -4.778 11.823 -14.582 1.00 84.19 256 HIS A O 1
ATOM 2044 N N . LEU A 1 257 ? -6.952 11.376 -14.215 1.00 86.88 257 LEU A N 1
ATOM 2045 C CA . LEU A 1 257 ? -6.702 10.336 -13.221 1.00 86.88 257 LEU A CA 1
ATOM 2046 C C . LEU A 1 257 ? -6.153 9.073 -13.881 1.00 86.88 257 LEU A C 1
ATOM 2048 O O . LEU A 1 257 ? -6.439 8.769 -15.040 1.00 86.88 257 LEU A O 1
ATOM 2052 N N . ASP A 1 258 ? -5.366 8.333 -13.110 1.00 91.12 258 ASP A N 1
ATOM 2053 C CA . ASP A 1 258 ? -4.866 7.036 -13.533 1.00 91.12 258 ASP A CA 1
ATOM 2054 C C . ASP A 1 258 ? -5.877 5.975 -13.085 1.00 91.12 258 ASP A C 1
ATOM 2056 O O . ASP A 1 258 ? -5.902 5.552 -11.928 1.00 91.12 258 ASP A O 1
ATOM 2060 N N . PHE A 1 259 ? -6.780 5.603 -13.992 1.00 91.25 259 PHE A N 1
ATOM 2061 C CA . PHE A 1 259 ? -7.828 4.635 -13.676 1.00 91.25 259 PHE A CA 1
ATOM 2062 C C . PHE A 1 259 ? -7.282 3.222 -13.477 1.00 91.25 259 PHE A C 1
ATOM 2064 O O . PHE A 1 259 ? -7.843 2.501 -12.662 1.00 91.25 259 PHE A O 1
ATOM 2071 N N . ASP A 1 260 ? -6.160 2.866 -14.106 1.00 91.38 260 ASP A N 1
ATOM 2072 C CA . ASP A 1 260 ? -5.516 1.569 -13.879 1.00 91.38 260 ASP A CA 1
ATOM 2073 C C . ASP A 1 260 ? -4.980 1.484 -12.441 1.00 91.38 260 ASP A C 1
ATOM 2075 O O . ASP A 1 260 ? -5.137 0.464 -11.766 1.00 91.38 260 ASP A O 1
ATOM 2079 N N . LEU A 1 261 ? -4.396 2.579 -11.936 1.00 91.56 261 LEU A N 1
ATOM 2080 C CA . LEU A 1 261 ? -3.966 2.679 -10.540 1.00 91.56 261 LEU A CA 1
ATOM 2081 C C . LEU A 1 261 ? -5.150 2.566 -9.567 1.00 91.56 261 LEU A C 1
ATOM 2083 O O . LEU A 1 261 ? -5.041 1.913 -8.527 1.00 91.56 261 LEU A O 1
ATOM 2087 N N . ARG A 1 262 ? -6.285 3.192 -9.896 1.00 92.12 262 ARG A N 1
ATOM 2088 C CA . ARG A 1 262 ? -7.499 3.138 -9.070 1.00 92.12 262 ARG A CA 1
ATOM 2089 C C . ARG A 1 262 ? -8.127 1.740 -9.060 1.00 92.12 262 ARG A C 1
ATOM 2091 O O . ARG A 1 262 ? -8.523 1.274 -7.993 1.00 92.12 262 ARG A O 1
ATOM 2098 N N . ASP A 1 263 ? -8.165 1.069 -10.208 1.00 94.19 263 ASP A N 1
ATOM 2099 C CA . ASP A 1 263 ? -8.672 -0.299 -10.344 1.00 94.19 263 ASP A CA 1
ATOM 2100 C C . ASP A 1 263 ? -7.788 -1.288 -9.560 1.00 94.19 263 ASP A C 1
ATOM 2102 O O . ASP A 1 263 ? -8.294 -2.163 -8.857 1.00 94.19 263 ASP A O 1
ATOM 2106 N N . GLU A 1 264 ? -6.459 -1.124 -9.602 1.00 94.94 264 GLU A N 1
ATOM 2107 C CA . GLU A 1 264 ? -5.532 -1.903 -8.769 1.00 94.94 264 GLU A CA 1
ATOM 2108 C C . GLU A 1 264 ? -5.762 -1.660 -7.269 1.00 94.94 264 GLU A C 1
ATOM 2110 O O . GLU A 1 264 ? -5.735 -2.609 -6.474 1.00 94.94 264 GLU A O 1
ATOM 2115 N N . HIS A 1 265 ? -5.978 -0.403 -6.873 1.00 95.38 265 HIS A N 1
ATOM 2116 C CA . HIS A 1 265 ? -6.260 -0.049 -5.486 1.00 95.38 265 HIS A CA 1
ATOM 2117 C C . HIS A 1 265 ? -7.536 -0.737 -4.992 1.00 95.38 265 HIS A C 1
ATOM 2119 O O . HIS A 1 265 ? -7.501 -1.437 -3.981 1.00 95.38 265 HIS A O 1
ATOM 2125 N N . GLU A 1 266 ? -8.627 -0.641 -5.755 1.00 96.06 266 GLU A N 1
ATOM 2126 C CA . GLU A 1 266 ? -9.887 -1.329 -5.464 1.00 96.06 266 GLU A CA 1
ATOM 2127 C C . GLU A 1 266 ? -9.693 -2.846 -5.317 1.00 96.06 266 GLU A C 1
ATOM 2129 O O . GLU A 1 266 ? -10.125 -3.437 -4.324 1.00 96.06 266 GLU A O 1
ATOM 2134 N N . GLN A 1 267 ? -9.008 -3.485 -6.270 1.00 95.38 267 GLN A N 1
ATOM 2135 C CA . GLN A 1 267 ? -8.741 -4.926 -6.228 1.00 95.38 267 GLN A CA 1
ATOM 2136 C C . GLN A 1 267 ? -7.929 -5.322 -4.992 1.00 95.38 267 GLN A C 1
ATOM 2138 O O . GLN A 1 267 ? -8.177 -6.370 -4.394 1.00 95.38 267 GLN A O 1
ATOM 2143 N N . THR A 1 268 ? -6.977 -4.482 -4.583 1.00 95.44 268 THR A N 1
ATOM 2144 C CA . THR A 1 268 ? -6.158 -4.731 -3.392 1.00 95.44 268 THR A CA 1
ATOM 2145 C C . THR A 1 268 ? -6.975 -4.601 -2.110 1.00 95.44 268 THR A C 1
ATOM 2147 O O . THR A 1 268 ? -6.858 -5.456 -1.233 1.00 95.44 268 THR A O 1
ATOM 2150 N N . LEU A 1 269 ? -7.861 -3.605 -2.021 1.00 96.56 269 LEU A N 1
ATOM 2151 C CA . LEU A 1 269 ? -8.796 -3.462 -0.902 1.00 96.56 269 LEU A CA 1
ATOM 2152 C C . LEU A 1 269 ? -9.757 -4.652 -0.800 1.00 96.56 269 LEU A C 1
ATOM 2154 O O . LEU A 1 269 ? -9.949 -5.194 0.287 1.00 96.56 269 LEU A O 1
ATOM 2158 N N . GLN A 1 270 ? -10.312 -5.110 -1.927 1.00 95.44 270 GLN A N 1
ATOM 2159 C CA . GLN A 1 270 ? -11.171 -6.299 -1.965 1.00 95.44 270 GLN A CA 1
ATOM 2160 C C . GLN A 1 270 ? -10.412 -7.561 -1.540 1.00 95.44 270 GLN A C 1
ATOM 2162 O O . GLN A 1 270 ? -10.946 -8.383 -0.795 1.00 95.44 270 GLN A O 1
ATOM 2167 N N . ALA A 1 271 ? -9.156 -7.714 -1.966 1.00 92.62 271 ALA A N 1
ATOM 2168 C CA . ALA A 1 271 ? -8.324 -8.839 -1.561 1.00 92.62 271 ALA A CA 1
ATOM 2169 C C . ALA A 1 271 ? -8.008 -8.819 -0.058 1.00 92.62 271 ALA A C 1
ATOM 2171 O O . ALA A 1 271 ? -8.121 -9.856 0.596 1.00 92.62 271 ALA A O 1
ATOM 2172 N N . LEU A 1 272 ? -7.671 -7.654 0.504 1.00 92.06 272 LEU A N 1
ATOM 2173 C CA . LEU A 1 272 ? -7.492 -7.478 1.948 1.00 92.06 272 LEU A CA 1
ATOM 2174 C C . LEU A 1 272 ? -8.780 -7.845 2.701 1.00 92.06 272 LEU A C 1
ATOM 2176 O O . LEU A 1 272 ? -8.757 -8.716 3.567 1.00 92.06 272 LEU A O 1
ATOM 2180 N N . ALA A 1 273 ? -9.917 -7.268 2.308 1.00 92.75 273 ALA A N 1
ATOM 2181 C CA . ALA A 1 273 ? -11.216 -7.502 2.941 1.00 92.75 273 ALA A CA 1
ATOM 2182 C C . ALA A 1 273 ? -11.730 -8.946 2.800 1.00 92.75 273 ALA A C 1
ATOM 2184 O O . ALA A 1 273 ? -12.498 -9.427 3.635 1.00 92.75 273 ALA A O 1
ATOM 2185 N N . GLY A 1 274 ? -11.381 -9.624 1.706 1.00 87.31 274 GLY A N 1
ATOM 2186 C CA . GLY A 1 274 ? -11.827 -10.980 1.389 1.00 87.31 274 GLY A CA 1
ATOM 2187 C C . GLY A 1 274 ? -10.941 -12.084 1.962 1.00 87.31 274 GLY A C 1
ATOM 2188 O O . GLY A 1 274 ? -11.340 -13.250 1.936 1.00 87.31 274 GLY A O 1
ATOM 2189 N N . THR A 1 275 ? -9.750 -11.758 2.470 1.00 75.75 275 THR A N 1
ATOM 2190 C CA . THR A 1 275 ? -8.843 -12.775 3.003 1.00 75.75 275 THR A CA 1
ATOM 2191 C C . THR A 1 275 ? -9.203 -13.080 4.459 1.00 75.75 275 THR A C 1
ATOM 2193 O O . THR A 1 275 ? -9.090 -12.198 5.307 1.00 75.75 275 THR A O 1
ATOM 2196 N N . PRO A 1 276 ? -9.584 -14.327 4.804 1.00 65.56 276 PRO A N 1
ATOM 2197 C CA . PRO A 1 276 ? -9.798 -14.708 6.192 1.00 65.56 276 PRO A CA 1
ATOM 2198 C C . PRO A 1 276 ? -8.442 -14.755 6.900 1.00 65.56 276 PRO A C 1
ATOM 2200 O O . PRO A 1 276 ? -7.677 -15.719 6.767 1.00 65.56 276 PRO A O 1
ATOM 2203 N N . ILE A 1 277 ? -8.120 -13.677 7.603 1.00 64.56 277 ILE A N 1
ATOM 2204 C CA . ILE A 1 277 ? -6.918 -13.541 8.418 1.00 64.56 277 ILE A CA 1
ATOM 2205 C C . ILE A 1 277 ? -7.376 -13.577 9.877 1.00 64.56 277 ILE A C 1
ATOM 2207 O O . ILE A 1 277 ? -8.349 -12.892 10.203 1.00 64.56 277 ILE A O 1
ATOM 2211 N N . PRO A 1 278 ? -6.748 -14.387 10.749 1.00 57.50 278 PRO A N 1
ATOM 2212 C CA . PRO A 1 278 ? -7.081 -14.383 12.166 1.00 57.50 278 PRO A CA 1
ATOM 2213 C C . PRO A 1 278 ? -6.987 -12.949 12.704 1.00 57.50 278 PRO A C 1
ATOM 2215 O O . PRO A 1 278 ? -5.968 -12.282 12.532 1.00 57.50 278 PRO A O 1
ATOM 2218 N N . GLY A 1 279 ? -8.065 -12.455 13.314 1.00 52.66 279 GLY A N 1
ATOM 2219 C CA . GLY A 1 279 ? -8.002 -11.213 14.079 1.00 52.66 279 GLY A CA 1
ATOM 2220 C C . GLY A 1 279 ? -7.137 -11.395 15.335 1.00 52.66 279 GLY A C 1
ATOM 2221 O O . GLY A 1 279 ? -6.880 -12.537 15.731 1.00 52.66 279 GLY A O 1
ATOM 2222 N N . PRO A 1 280 ? -6.720 -10.306 15.999 1.00 48.50 280 PRO A N 1
ATOM 2223 C CA . PRO A 1 280 ? -5.989 -10.380 17.269 1.00 48.50 280 PRO A CA 1
ATOM 2224 C C . PRO A 1 280 ? -6.707 -11.257 18.318 1.00 48.50 280 PRO A C 1
ATOM 2226 O O . PRO A 1 280 ? -6.057 -12.023 19.030 1.00 48.50 280 PRO A O 1
ATOM 2229 N N . ASP A 1 281 ? -8.045 -11.273 18.326 1.00 44.12 281 ASP A N 1
ATOM 2230 C CA . ASP A 1 281 ? -8.857 -12.136 19.201 1.00 44.12 281 ASP A CA 1
ATOM 2231 C C . ASP A 1 281 ? -8.688 -13.642 18.933 1.00 44.12 281 ASP A C 1
ATOM 2233 O O . ASP A 1 281 ? -8.765 -14.463 19.850 1.00 44.12 281 ASP A O 1
ATOM 2237 N N . ALA A 1 282 ? -8.423 -14.025 17.681 1.00 41.84 282 ALA A N 1
ATOM 2238 C CA . ALA A 1 282 ? -8.207 -15.419 17.299 1.00 41.84 282 ALA A CA 1
ATOM 2239 C C . ALA A 1 282 ? -6.819 -15.931 17.720 1.00 41.84 282 ALA A C 1
ATOM 2241 O O . ALA A 1 282 ? -6.630 -17.138 17.855 1.00 41.84 282 ALA A O 1
ATOM 2242 N N . LEU A 1 283 ? -5.857 -15.032 17.962 1.00 38.81 283 LEU A N 1
ATOM 2243 C CA . LEU A 1 283 ? -4.532 -15.376 18.487 1.00 38.81 283 LEU A CA 1
ATOM 2244 C C . LEU A 1 283 ? -4.551 -15.544 20.013 1.00 38.81 283 LEU A C 1
ATOM 2246 O O . LEU A 1 283 ? -3.839 -16.398 20.537 1.00 38.81 283 LEU A O 1
ATOM 2250 N N . ALA A 1 284 ? -5.431 -14.830 20.724 1.00 38.66 284 ALA A N 1
ATOM 2251 C CA . ALA A 1 284 ? -5.606 -14.979 22.173 1.00 38.66 284 ALA A CA 1
ATOM 2252 C C . ALA A 1 284 ? -6.077 -16.388 22.590 1.00 38.66 284 ALA A C 1
ATOM 2254 O O . ALA A 1 284 ? -5.866 -16.810 23.728 1.00 38.66 284 ALA A O 1
ATOM 2255 N N . THR A 1 285 ? -6.696 -17.142 21.675 1.00 35.09 285 THR A N 1
ATOM 2256 C CA . THR A 1 285 ? -7.174 -18.509 21.938 1.00 35.09 285 THR A CA 1
ATOM 2257 C C . THR A 1 285 ? -6.056 -19.559 21.925 1.00 35.09 285 THR A C 1
ATOM 2259 O O . THR A 1 285 ? -6.262 -20.657 22.436 1.00 35.09 285 THR A O 1
ATOM 2262 N N . PHE A 1 286 ? -4.874 -19.230 21.392 1.00 34.66 286 PHE A N 1
ATOM 2263 C CA . PHE A 1 286 ? -3.718 -20.134 21.315 1.00 34.66 286 PHE A CA 1
ATOM 2264 C C . PHE A 1 286 ? -2.655 -19.870 22.397 1.00 34.66 286 PHE A C 1
ATOM 2266 O O . PHE A 1 286 ? -1.628 -20.542 22.421 1.00 34.66 286 PHE A O 1
ATOM 2273 N N . SER A 1 287 ? -2.916 -18.934 23.315 1.00 34.19 287 SER A N 1
ATOM 2274 C CA . SER A 1 287 ? -1.995 -18.518 24.384 1.00 34.19 287 SER A CA 1
ATOM 2275 C C . SER A 1 287 ? -2.277 -19.172 25.750 1.00 34.19 287 SER A C 1
ATOM 2277 O O . SER A 1 287 ? -1.994 -18.560 26.781 1.00 34.19 287 SER A O 1
ATOM 2279 N N . ARG A 1 288 ? -2.868 -20.376 25.797 1.00 32.56 288 ARG A N 1
ATOM 2280 C CA . ARG A 1 288 ? -3.109 -21.129 27.046 1.00 32.56 288 ARG A CA 1
ATOM 2281 C C . ARG A 1 288 ? -2.413 -22.478 27.055 1.00 32.56 288 ARG A C 1
ATOM 2283 O O . ARG A 1 288 ? -2.525 -23.192 26.036 1.00 32.56 288 ARG A O 1
#